Protein AF-A0A497I9E7-F1 (afdb_monomer_lite)

Structure (mmCIF, N/CA/C/O backbone):
data_AF-A0A497I9E7-F1
#
_entry.id   AF-A0A497I9E7-F1
#
loop_
_atom_site.group_PDB
_atom_site.id
_atom_site.type_symbol
_atom_site.label_atom_id
_atom_site.label_alt_id
_atom_site.label_comp_id
_atom_site.label_asym_id
_atom_site.label_entity_id
_atom_site.label_seq_id
_atom_site.pdbx_PDB_ins_code
_atom_site.Cartn_x
_atom_site.Cartn_y
_atom_site.Cartn_z
_atom_site.occupancy
_atom_site.B_iso_or_equiv
_atom_site.auth_seq_id
_atom_site.auth_comp_id
_atom_site.auth_asym_id
_atom_site.auth_atom_id
_atom_site.pdbx_PDB_model_num
ATOM 1 N N . MET A 1 1 ? -11.629 1.187 1.899 1.00 43.22 1 MET A N 1
ATOM 2 C CA . MET A 1 1 ? -11.165 1.596 3.239 1.00 43.22 1 MET A CA 1
ATOM 3 C C . MET A 1 1 ? -11.189 0.393 4.173 1.00 43.22 1 MET A C 1
ATOM 5 O O . MET A 1 1 ? -12.249 0.028 4.672 1.00 43.22 1 MET A O 1
ATOM 9 N N . LYS A 1 2 ? -10.054 -0.288 4.349 1.00 37.81 2 LYS A N 1
ATOM 10 C CA . LYS A 1 2 ? -9.878 -1.293 5.408 1.00 37.81 2 LYS A CA 1
ATOM 11 C C . LYS A 1 2 ? -9.008 -0.636 6.468 1.00 37.81 2 LYS A C 1
ATOM 13 O O . LYS A 1 2 ? -7.802 -0.705 6.350 1.00 37.81 2 LYS A O 1
ATOM 18 N N . THR A 1 3 ? -9.623 0.031 7.433 1.00 48.53 3 THR A N 1
ATOM 19 C CA . THR A 1 3 ? -8.875 0.649 8.530 1.00 48.53 3 THR A CA 1
ATOM 20 C C . THR A 1 3 ? -8.335 -0.415 9.492 1.00 48.53 3 THR A C 1
ATOM 22 O O . THR A 1 3 ? -8.976 -1.466 9.650 1.00 48.53 3 THR A O 1
ATOM 25 N N . VAL A 1 4 ? -7.201 -0.156 10.162 1.00 54.69 4 VAL A N 1
ATOM 26 C CA . VAL A 1 4 ? -6.625 -0.965 11.255 1.00 54.69 4 VAL A CA 1
ATOM 27 C C . VAL A 1 4 ? -7.564 -0.873 12.455 1.00 54.69 4 VAL A C 1
ATOM 29 O O . VAL A 1 4 ? -7.379 -0.174 13.449 1.00 54.69 4 VAL A O 1
ATOM 32 N N . LYS A 1 5 ? -8.655 -1.607 12.314 1.00 65.12 5 LYS A N 1
ATOM 33 C CA . LYS A 1 5 ? -9.721 -1.789 13.272 1.00 65.12 5 LYS A CA 1
ATOM 34 C C . LYS A 1 5 ? -9.321 -2.936 14.169 1.00 65.12 5 LYS A C 1
ATOM 36 O O . LYS A 1 5 ? -9.367 -4.095 13.756 1.00 65.12 5 LYS A O 1
ATOM 41 N N . THR A 1 6 ? -9.013 -2.649 15.429 1.00 73.62 6 THR A N 1
ATOM 42 C CA . THR A 1 6 ? -8.926 -3.745 16.396 1.00 73.62 6 THR A CA 1
ATOM 43 C C . THR A 1 6 ? -10.350 -4.237 16.635 1.00 73.62 6 THR A C 1
ATOM 45 O O . THR A 1 6 ? -11.230 -3.477 17.044 1.00 73.62 6 THR A O 1
ATOM 48 N N . PHE A 1 7 ? -10.628 -5.484 16.263 1.00 75.88 7 PHE A N 1
ATOM 49 C CA . PHE A 1 7 ? -11.927 -6.101 16.497 1.00 75.88 7 PHE A CA 1
ATOM 50 C C . PHE A 1 7 ? -11.912 -6.803 17.852 1.00 75.88 7 PHE A C 1
ATOM 52 O O . PHE A 1 7 ? -11.171 -7.764 18.051 1.00 75.88 7 PHE A O 1
ATOM 59 N N . GLU A 1 8 ? -12.751 -6.338 18.778 1.00 77.81 8 GLU A N 1
ATOM 60 C CA . GLU A 1 8 ? -12.997 -7.033 20.037 1.00 77.81 8 GLU A CA 1
ATOM 61 C C . GLU A 1 8 ? -14.428 -7.600 20.049 1.00 77.81 8 GLU A C 1
ATOM 63 O O . GLU A 1 8 ? -15.383 -6.821 20.077 1.00 77.81 8 GLU A O 1
ATOM 68 N N . PRO A 1 9 ? -14.612 -8.934 20.122 1.00 77.06 9 PRO A N 1
ATOM 69 C CA . PRO A 1 9 ? -15.937 -9.566 20.100 1.00 77.06 9 PRO A CA 1
ATOM 70 C C . PRO A 1 9 ? -16.891 -9.123 21.221 1.00 77.06 9 PRO A C 1
ATOM 72 O O . PRO A 1 9 ? -18.099 -9.299 21.117 1.00 77.06 9 PRO A O 1
ATOM 75 N N . ARG A 1 10 ? -16.361 -8.577 22.324 1.00 81.31 10 ARG A N 1
ATOM 76 C CA . ARG A 1 10 ? -17.152 -8.093 23.470 1.00 81.31 10 ARG A CA 1
ATOM 77 C C . ARG A 1 10 ? -17.510 -6.610 23.371 1.00 81.31 10 ARG A C 1
ATOM 79 O O . ARG A 1 10 ? -18.297 -6.113 24.180 1.00 81.31 10 ARG A O 1
ATOM 86 N N . CYS A 1 11 ? -16.932 -5.886 22.415 1.00 85.31 11 CYS A N 1
ATOM 87 C CA . CYS A 1 11 ? -17.255 -4.489 22.192 1.00 85.31 11 CYS A CA 1
ATOM 88 C C . CYS A 1 11 ? -18.500 -4.382 21.309 1.00 85.31 11 CYS A C 1
ATOM 90 O O . CYS A 1 11 ? -18.469 -4.755 20.140 1.00 85.31 11 CYS A O 1
ATOM 92 N N . LYS A 1 12 ? -19.575 -3.795 21.850 1.00 89.44 12 LYS A N 1
ATOM 93 C CA . LYS A 1 12 ? -20.834 -3.592 21.113 1.00 89.44 12 LYS A CA 1
ATOM 94 C C . LYS A 1 12 ? -20.673 -2.749 19.843 1.00 89.44 12 LYS A C 1
ATOM 96 O O . LYS A 1 12 ? -21.423 -2.942 18.899 1.00 89.44 12 LYS A O 1
ATOM 101 N N . VAL A 1 13 ? -19.709 -1.826 19.830 1.00 90.38 13 VAL A N 1
ATOM 102 C CA . VAL A 1 13 ? -19.404 -0.998 18.654 1.00 90.38 13 VAL A CA 1
ATOM 103 C C . VAL A 1 13 ? -18.646 -1.816 17.605 1.00 90.38 13 VAL A C 1
ATOM 105 O O . VAL A 1 13 ? -18.941 -1.699 16.424 1.00 90.38 13 VAL A O 1
ATOM 108 N N . CYS A 1 14 ? -17.730 -2.707 18.013 1.00 86.69 14 CYS A N 1
ATOM 109 C CA . CYS A 1 14 ? -17.013 -3.584 17.080 1.00 86.69 14 CYS A CA 1
ATOM 110 C C . CYS A 1 14 ? -17.940 -4.581 16.381 1.00 86.69 14 CYS A C 1
ATOM 112 O O . CYS A 1 14 ? -17.728 -4.869 15.209 1.00 86.69 14 CYS A O 1
ATOM 114 N N . THR A 1 15 ? -18.930 -5.119 17.097 1.00 88.88 15 THR A N 1
ATOM 115 C CA . THR A 1 15 ? -19.880 -6.108 16.564 1.00 88.88 15 THR A CA 1
ATOM 116 C C . THR A 1 15 ? -21.077 -5.481 15.852 1.00 88.88 15 THR A C 1
ATOM 118 O O . THR A 1 15 ? -21.939 -6.209 15.366 1.00 88.88 15 THR A O 1
ATOM 121 N N . SER A 1 16 ? -21.170 -4.152 15.828 1.00 91.12 16 SER A N 1
ATOM 122 C CA . SER A 1 16 ? -22.235 -3.442 15.129 1.00 91.12 16 SER A CA 1
ATOM 123 C C . SER A 1 16 ? -22.054 -3.555 13.608 1.00 91.12 16 SER A C 1
ATOM 125 O O . SER A 1 16 ? -20.946 -3.321 13.118 1.00 91.12 16 SER A O 1
ATOM 127 N N . PRO A 1 17 ? -23.122 -3.815 12.830 1.00 92.62 17 PRO A N 1
ATOM 128 C CA . PRO A 1 17 ? -23.072 -3.711 11.371 1.00 92.62 17 PRO A CA 1
ATOM 129 C C . PRO A 1 17 ? -22.846 -2.269 10.884 1.00 92.62 17 PRO A C 1
ATOM 131 O O . PRO A 1 17 ? -22.433 -2.069 9.746 1.00 92.62 17 PRO A O 1
ATOM 134 N N . TYR A 1 18 ? -23.074 -1.265 11.739 1.00 94.38 18 TYR A N 1
ATOM 135 C CA . TYR A 1 18 ? -22.885 0.158 11.437 1.00 94.38 18 TYR A CA 1
ATOM 136 C C . TYR A 1 18 ? -21.600 0.733 12.044 1.00 94.38 18 TYR A C 1
ATOM 138 O O . TYR A 1 18 ? -21.422 1.952 12.062 1.00 94.38 18 TYR A O 1
ATOM 146 N N . ARG A 1 19 ? -20.682 -0.128 12.511 1.00 91.88 19 ARG A N 1
ATOM 147 C CA . ARG A 1 19 ? -19.367 0.257 13.048 1.00 91.88 19 ARG A CA 1
ATOM 148 C C . ARG A 1 19 ? -18.687 1.335 12.203 1.00 91.88 19 ARG A C 1
ATOM 150 O O . ARG A 1 19 ? -18.252 2.355 12.733 1.00 91.88 19 ARG A O 1
ATOM 157 N N . ASP A 1 20 ? -18.630 1.104 10.896 1.00 89.75 20 ASP A N 1
ATOM 158 C CA . ASP A 1 20 ? -17.951 1.966 9.928 1.00 89.75 20 ASP A CA 1
ATOM 159 C C . ASP A 1 20 ? -18.535 3.380 9.911 1.00 89.75 20 ASP A C 1
ATOM 161 O O . ASP A 1 20 ? -17.796 4.352 9.782 1.00 89.75 20 ASP A O 1
ATOM 165 N N . VAL A 1 21 ? -19.850 3.508 10.108 1.00 93.00 21 VAL A N 1
ATOM 166 C CA . VAL A 1 21 ? -20.535 4.802 10.165 1.00 93.00 21 VAL A CA 1
ATOM 167 C C . VAL A 1 21 ? -20.113 5.575 11.411 1.00 93.00 21 VAL A C 1
ATOM 169 O O . VAL A 1 21 ? -19.831 6.767 11.325 1.00 93.00 21 VAL A O 1
ATOM 172 N N . TYR A 1 22 ? -20.039 4.916 12.570 1.00 93.69 22 TYR A N 1
ATOM 173 C CA . TYR A 1 22 ? -19.628 5.574 13.814 1.00 93.69 22 TYR A CA 1
ATOM 174 C C . TYR A 1 22 ? -18.172 6.016 13.778 1.00 93.69 22 TYR A C 1
ATOM 176 O O . TYR A 1 22 ? -17.856 7.126 14.197 1.00 93.69 22 TYR A O 1
ATOM 184 N N . GLU A 1 23 ? -17.292 5.151 13.278 1.00 91.44 23 GLU A N 1
ATOM 185 C CA . GLU A 1 23 ? -15.866 5.444 13.150 1.00 91.44 23 GLU A CA 1
ATOM 186 C C . GLU A 1 23 ? -15.619 6.574 12.148 1.00 91.44 23 GLU A C 1
ATOM 188 O O . GLU A 1 23 ? -14.824 7.467 12.431 1.00 91.44 23 GLU A O 1
ATOM 193 N N . LYS A 1 24 ? -16.373 6.609 11.042 1.00 90.50 24 LYS A N 1
ATOM 194 C CA . LYS A 1 24 ? -16.342 7.714 10.080 1.00 90.50 24 LYS A CA 1
ATOM 195 C C . LYS A 1 24 ? -16.812 9.033 10.696 1.00 90.50 24 LYS A C 1
ATOM 197 O O . LYS A 1 24 ? -16.107 10.024 10.586 1.00 90.50 24 LYS A O 1
ATOM 202 N N . LEU A 1 25 ? -17.940 9.043 11.409 1.00 91.94 25 LEU A N 1
ATOM 203 C CA . LEU A 1 25 ? -18.421 10.247 12.103 1.00 91.94 25 LEU A CA 1
ATOM 204 C C . LEU A 1 25 ? -17.415 10.749 13.147 1.00 91.94 25 LEU A C 1
ATOM 206 O O . LEU A 1 25 ? -17.211 11.952 13.301 1.00 91.94 25 LEU A O 1
ATOM 210 N N . TYR A 1 26 ? -16.776 9.827 13.870 1.00 91.12 26 TYR A N 1
ATOM 211 C CA . TYR A 1 26 ? -15.726 10.163 14.824 1.00 91.12 26 TYR A CA 1
ATOM 212 C C . TYR A 1 26 ? -14.514 10.793 14.125 1.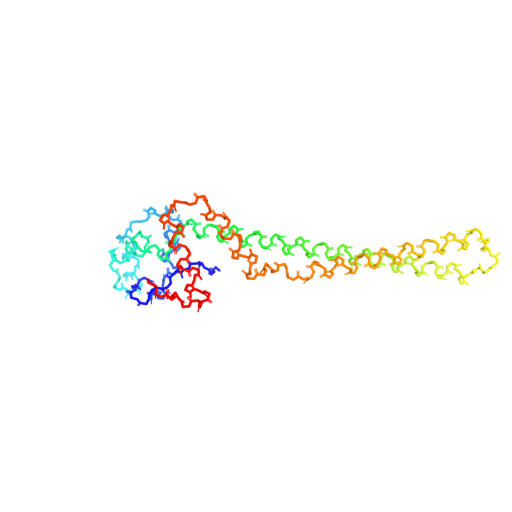00 91.12 26 TYR A C 1
ATOM 214 O O . TYR A 1 26 ? -14.053 11.845 14.564 1.00 91.12 26 TYR A O 1
ATOM 222 N N . LEU A 1 27 ? -14.069 10.213 13.006 1.00 89.38 27 LEU A N 1
ATOM 223 C CA . LEU A 1 27 ? -12.976 10.728 12.181 1.00 89.38 27 LEU A CA 1
ATOM 224 C C . LEU A 1 27 ? -13.283 12.117 11.597 1.00 89.38 27 LEU A C 1
ATOM 226 O O . LEU A 1 27 ? -12.503 13.042 11.798 1.00 89.38 27 LEU A O 1
ATOM 230 N N . GLU A 1 28 ? -14.436 12.279 10.943 1.00 89.88 28 GLU A N 1
ATOM 231 C CA . GLU A 1 28 ? -14.885 13.536 10.319 1.00 89.88 28 GLU A CA 1
ATOM 232 C C . GLU A 1 28 ? -15.050 14.668 11.339 1.00 89.88 28 GLU A C 1
ATOM 234 O O . GLU A 1 28 ? -14.821 15.834 11.032 1.00 89.88 28 GLU A O 1
ATOM 239 N N . SER A 1 29 ? -15.425 14.330 12.575 1.00 90.44 29 SER A N 1
ATOM 240 C CA . SER A 1 29 ? -15.520 15.298 13.670 1.00 90.44 29 SER A CA 1
ATOM 241 C C . SER A 1 29 ? -14.183 15.606 14.351 1.00 90.44 29 SER A C 1
ATOM 243 O O . SER A 1 29 ? -14.173 16.318 15.355 1.00 90.44 29 SER A O 1
ATOM 245 N N . GLU A 1 30 ? -13.071 15.031 13.883 1.00 87.81 30 GLU A N 1
ATOM 246 C CA . GLU A 1 30 ? -11.762 15.087 14.549 1.00 87.81 30 GLU A CA 1
ATOM 247 C C . GLU A 1 30 ? -11.825 14.654 16.024 1.00 87.81 30 GLU A C 1
ATOM 249 O O . GLU A 1 30 ? -11.169 15.217 16.900 1.00 87.81 30 GLU A O 1
ATOM 254 N N . GLY A 1 31 ? -12.683 13.678 16.319 1.00 87.62 31 GLY A N 1
ATOM 255 C CA . GLY A 1 31 ? -12.903 13.155 17.661 1.00 87.62 31 GLY A CA 1
ATOM 256 C C . GLY A 1 31 ? -13.731 14.051 18.583 1.00 87.62 31 GLY A C 1
ATOM 257 O O . GLY A 1 31 ? -13.868 13.738 19.765 1.00 87.62 31 GLY A O 1
ATOM 258 N N . LYS A 1 32 ? -14.307 15.144 18.068 1.00 91.06 32 LYS A N 1
ATOM 259 C CA . LYS A 1 32 ? -15.100 16.112 18.847 1.00 91.06 32 LYS A CA 1
ATOM 260 C C . LYS A 1 32 ? -16.579 15.733 18.959 1.00 91.06 32 LYS A C 1
ATOM 262 O O . LYS A 1 32 ? -17.319 16.376 19.706 1.00 91.06 32 LYS A O 1
ATOM 267 N N . ILE A 1 33 ? -17.043 14.713 18.232 1.00 93.38 33 ILE A N 1
ATOM 268 C CA . ILE A 1 33 ? -18.423 14.231 18.353 1.00 93.38 33 ILE A CA 1
ATOM 269 C C . ILE A 1 33 ? -18.696 13.716 19.772 1.00 93.38 33 ILE A C 1
ATOM 271 O O . ILE A 1 33 ? -17.935 12.933 20.338 1.00 93.38 33 ILE A O 1
ATOM 275 N N . SER A 1 34 ? -19.816 14.136 20.362 1.00 95.81 34 SER A N 1
ATOM 276 C CA . SER A 1 34 ? -20.167 13.678 21.707 1.00 95.81 34 SER A CA 1
ATOM 277 C C . SER A 1 34 ? -20.604 12.209 21.709 1.00 95.81 34 SER A C 1
ATOM 279 O O . SER A 1 34 ? -21.315 11.741 20.818 1.00 95.81 34 SER A O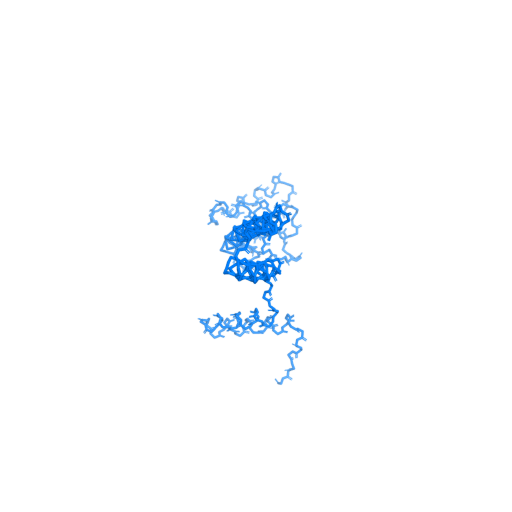 1
ATOM 281 N N . TRP A 1 35 ? -20.291 11.478 22.779 1.00 96.12 35 TRP A N 1
ATOM 282 C CA . TRP A 1 35 ? -20.727 10.083 22.940 1.00 96.12 35 TRP A CA 1
ATOM 283 C C . TRP A 1 35 ? -22.251 9.917 22.953 1.00 96.12 35 TRP A C 1
ATOM 285 O O . TRP A 1 35 ? -22.776 8.891 22.521 1.00 96.12 35 TRP A O 1
ATOM 295 N N . ARG A 1 36 ? -22.972 10.941 23.425 1.00 94.88 36 ARG A N 1
ATOM 296 C CA . ARG A 1 36 ? -24.441 10.980 23.402 1.00 94.88 36 ARG A CA 1
ATOM 297 C C . ARG A 1 36 ? -24.991 11.140 21.986 1.00 94.88 36 ARG A C 1
ATOM 299 O O . ARG A 1 36 ? -26.080 10.645 21.708 1.00 94.88 36 ARG A O 1
ATOM 306 N N . GLU A 1 37 ? -24.253 11.812 21.108 1.00 95.38 37 GLU A N 1
ATOM 307 C CA . GLU A 1 37 ? -24.596 11.928 19.691 1.00 95.38 37 GLU A CA 1
ATOM 308 C C . GLU A 1 37 ? -24.494 10.571 18.997 1.00 95.38 37 GLU A C 1
ATOM 310 O O . GLU A 1 37 ? -25.446 10.132 18.355 1.00 95.38 37 GLU A O 1
ATOM 315 N N . LEU A 1 38 ? -23.384 9.858 19.211 1.00 95.94 38 LEU A N 1
ATOM 316 C CA . LEU A 1 38 ? -23.192 8.510 18.675 1.00 95.94 38 LEU A CA 1
ATOM 317 C C . LEU A 1 38 ? -24.234 7.522 19.209 1.00 95.94 38 LEU A C 1
ATOM 319 O O . LEU A 1 38 ? -24.774 6.728 18.444 1.00 95.94 38 LEU A O 1
ATOM 323 N N . GLU A 1 39 ? -24.600 7.610 20.491 1.00 96.94 39 GLU A N 1
ATOM 324 C CA . GLU A 1 39 ? -25.718 6.835 21.044 1.00 96.94 39 GLU A CA 1
ATOM 325 C C . GLU A 1 39 ? -27.048 7.164 20.353 1.00 96.94 39 GLU A C 1
ATOM 327 O O . GLU A 1 39 ? -27.814 6.256 20.025 1.00 96.94 39 GLU A O 1
ATOM 332 N N . ARG A 1 40 ? -27.346 8.447 20.110 1.00 96.31 40 ARG A N 1
ATOM 333 C CA . ARG A 1 40 ? -28.571 8.839 19.399 1.00 96.31 40 ARG A CA 1
ATOM 334 C C . ARG A 1 40 ? -28.572 8.297 17.973 1.00 96.31 40 ARG A C 1
ATOM 336 O O . ARG A 1 40 ? -29.598 7.803 17.508 1.00 96.31 40 ARG A O 1
ATOM 343 N N . ARG A 1 41 ? -27.415 8.330 17.308 1.00 95.38 41 ARG A N 1
ATOM 344 C CA . ARG A 1 41 ? -27.230 7.764 15.972 1.00 95.38 41 ARG A CA 1
ATOM 345 C C . ARG A 1 41 ? -27.437 6.251 15.973 1.00 95.38 41 ARG A C 1
ATOM 347 O O . ARG A 1 41 ? -28.175 5.756 15.128 1.00 95.38 41 ARG A O 1
ATOM 354 N N . ALA A 1 42 ? -26.899 5.540 16.959 1.00 96.19 42 ALA A N 1
ATOM 355 C CA . ALA A 1 42 ? -27.114 4.104 17.105 1.00 96.19 42 ALA A CA 1
ATOM 356 C C . ALA A 1 42 ? -28.587 3.746 17.304 1.00 96.19 42 ALA A C 1
ATOM 358 O O . ALA A 1 42 ? -29.110 2.869 16.618 1.00 96.19 42 ALA A O 1
ATOM 359 N N . LYS A 1 43 ? -29.299 4.507 18.141 1.00 95.88 43 LYS A N 1
ATOM 360 C CA . LYS A 1 43 ? -30.751 4.349 18.308 1.00 95.88 43 LYS A CA 1
ATOM 361 C C . LYS A 1 43 ? -31.514 4.583 17.005 1.00 95.88 43 LYS A C 1
ATOM 363 O O . LYS A 1 43 ? -32.467 3.858 16.740 1.00 95.88 43 LYS A O 1
ATOM 368 N N . SER A 1 44 ? -31.079 5.535 16.170 1.00 95.69 44 SER A N 1
ATOM 369 C CA . SER A 1 44 ? -31.685 5.767 14.847 1.00 95.69 44 SER A CA 1
ATOM 370 C C . SER A 1 44 ? -31.527 4.581 13.887 1.00 95.69 44 SER A C 1
ATOM 372 O O . SER A 1 44 ? -32.357 4.407 13.001 1.00 95.69 44 SER A O 1
ATOM 374 N N . PHE A 1 45 ? -30.514 3.734 14.097 1.00 94.50 45 PHE A N 1
ATOM 375 C CA . PHE A 1 45 ? -30.297 2.489 13.356 1.00 94.50 45 PHE A CA 1
ATOM 376 C C . PHE A 1 45 ? -30.912 1.251 14.034 1.00 94.50 45 PHE A C 1
ATOM 378 O O . PHE A 1 45 ? -30.682 0.126 13.596 1.00 94.50 45 PHE A O 1
ATOM 385 N N . GLY A 1 46 ? -31.693 1.440 15.103 1.00 94.38 46 GLY A N 1
ATOM 386 C CA . GLY A 1 46 ? -32.291 0.349 15.874 1.00 94.38 46 GLY A CA 1
ATOM 387 C C . GLY A 1 46 ? -31.325 -0.347 16.839 1.00 94.38 46 GLY A C 1
ATOM 388 O O . GLY A 1 46 ? -31.668 -1.382 17.409 1.00 94.38 46 GLY A O 1
ATOM 389 N N . GLU A 1 47 ? -30.130 0.205 17.067 1.00 94.75 47 GLU A N 1
ATOM 390 C CA . GLU A 1 47 ? -29.122 -0.388 17.943 1.00 94.75 47 GLU A CA 1
ATOM 391 C C . GLU A 1 47 ? -29.183 0.156 19.377 1.00 94.75 47 GLU A C 1
ATOM 393 O O . GLU A 1 47 ? -29.327 1.353 19.627 1.00 94.75 47 GLU A O 1
ATOM 398 N N . GLN A 1 48 ? -28.998 -0.737 20.352 1.00 94.75 48 GLN A N 1
ATOM 399 C CA . GLN A 1 48 ? -28.961 -0.406 21.782 1.00 94.75 48 GLN A CA 1
ATOM 400 C C . GLN A 1 48 ? -27.512 -0.329 22.292 1.00 94.75 48 GLN A C 1
ATOM 402 O O . GLN A 1 48 ? -27.057 -1.138 23.116 1.00 94.75 48 GLN A O 1
ATOM 407 N N . ILE A 1 49 ? -26.768 0.648 21.768 1.00 95.19 49 ILE A N 1
ATOM 408 C CA . ILE A 1 49 ? -25.377 0.942 22.141 1.00 95.19 49 ILE A CA 1
ATOM 409 C C . ILE A 1 49 ? -25.360 2.205 23.004 1.00 95.19 49 ILE A C 1
ATOM 411 O O . ILE A 1 49 ? -25.779 3.270 22.566 1.00 95.19 49 ILE A O 1
ATOM 415 N N . SER A 1 50 ? -24.880 2.096 24.243 1.00 95.81 50 SER A N 1
ATOM 416 C CA . SER A 1 50 ? -24.815 3.235 25.164 1.00 95.81 50 SER A CA 1
ATOM 417 C C . SER A 1 50 ? -23.630 4.154 24.864 1.00 95.81 50 SER A C 1
ATOM 419 O O . SER A 1 50 ? -22.593 3.698 24.379 1.00 95.81 50 SER A O 1
ATOM 421 N N . TRP A 1 51 ? -23.720 5.427 25.260 1.00 95.94 51 TRP A N 1
ATOM 422 C CA . TRP A 1 51 ? -22.602 6.375 25.160 1.00 95.94 51 TRP A CA 1
ATOM 423 C C . TRP A 1 51 ? -21.302 5.854 25.811 1.00 95.94 51 TRP A C 1
ATOM 425 O O . TRP A 1 51 ? -20.221 6.032 25.258 1.00 95.94 51 TRP A O 1
ATOM 435 N N . LYS A 1 52 ? -21.391 5.118 26.933 1.00 95.00 52 LYS A N 1
ATOM 436 C CA . LYS A 1 52 ? -20.227 4.473 27.582 1.00 95.00 52 LYS A CA 1
ATOM 437 C C . LYS A 1 52 ? -19.571 3.398 26.713 1.00 95.00 52 LYS A C 1
ATOM 439 O O . LYS A 1 52 ? -18.390 3.106 26.868 1.00 95.00 52 LYS A O 1
ATOM 444 N N . ALA A 1 53 ? -20.328 2.730 25.843 1.00 92.19 53 ALA A N 1
ATOM 445 C CA . ALA A 1 53 ? -19.751 1.761 24.915 1.00 92.19 53 ALA A CA 1
ATOM 446 C C . ALA A 1 53 ? -18.922 2.462 23.830 1.00 92.19 53 ALA A C 1
ATOM 448 O O . ALA A 1 53 ? -17.849 1.966 23.501 1.00 92.19 53 ALA A O 1
ATOM 449 N N . PHE A 1 54 ? -19.370 3.628 23.356 1.00 94.81 54 PHE A N 1
ATOM 450 C CA . PHE A 1 54 ? -18.600 4.465 22.435 1.00 94.81 54 PHE A CA 1
ATOM 451 C C . PHE A 1 54 ? -17.341 5.040 23.083 1.00 94.81 54 PHE A C 1
ATOM 453 O O . PHE A 1 54 ? -16.264 4.891 22.514 1.00 94.81 54 PHE A O 1
ATOM 460 N N . GLN A 1 55 ? -17.445 5.581 24.301 1.00 92.94 55 GLN A N 1
ATOM 461 C CA . GLN A 1 55 ? -16.275 6.044 25.054 1.00 92.94 55 GLN A CA 1
ATOM 462 C C . GLN A 1 55 ? -15.223 4.934 25.199 1.00 92.94 55 GLN A C 1
ATOM 464 O O . GLN A 1 55 ? -14.051 5.128 24.888 1.00 92.94 55 GLN A O 1
ATOM 469 N N . ARG A 1 56 ? -15.650 3.725 25.586 1.00 88.50 56 ARG A N 1
ATOM 470 C CA . ARG A 1 56 ? -14.743 2.575 25.678 1.00 88.50 56 ARG A CA 1
ATOM 471 C C . ARG A 1 56 ? -14.089 2.213 24.351 1.00 88.50 56 ARG A C 1
ATOM 473 O O . ARG A 1 56 ? -12.920 1.849 24.349 1.00 88.50 56 ARG A O 1
ATOM 480 N N . HIS A 1 57 ? -14.834 2.276 23.249 1.00 89.88 57 HIS A N 1
ATOM 481 C CA . HIS A 1 57 ? -14.337 1.925 21.917 1.00 89.88 57 HIS A CA 1
ATOM 482 C C . HIS A 1 57 ? -13.274 2.906 21.416 1.00 89.88 57 HIS A C 1
ATOM 484 O O . HIS A 1 57 ? -12.230 2.465 20.943 1.00 89.88 57 HIS A O 1
ATOM 490 N N . PHE A 1 58 ? -13.523 4.211 21.542 1.00 87.88 58 PHE A N 1
ATOM 491 C CA . PHE A 1 58 ? -12.660 5.251 20.973 1.00 87.88 58 PHE A CA 1
ATOM 492 C C . PHE A 1 58 ? -11.552 5.724 21.924 1.00 87.88 58 PHE A C 1
ATOM 494 O O . PHE A 1 58 ? -10.429 5.937 21.484 1.00 87.88 58 PHE A O 1
ATOM 501 N N . GLU A 1 59 ? -11.833 5.854 23.223 1.00 84.94 59 GLU A N 1
ATOM 502 C CA . GLU A 1 59 ? -10.936 6.522 24.176 1.00 84.94 59 GLU A CA 1
ATOM 503 C C . GLU A 1 59 ? -10.206 5.531 25.093 1.00 84.94 59 GLU A C 1
ATOM 505 O O . GLU A 1 59 ? -8.976 5.532 25.155 1.00 84.94 59 GLU A O 1
ATOM 510 N N . GLU A 1 60 ? -10.942 4.648 25.780 1.00 78.81 60 GLU A N 1
ATOM 511 C CA . GLU A 1 60 ? -10.344 3.771 26.803 1.00 78.81 60 GLU A CA 1
ATOM 512 C C . GLU A 1 60 ? -9.587 2.586 26.193 1.00 78.81 60 GLU A C 1
ATOM 514 O O . GLU A 1 60 ? -8.488 2.249 26.630 1.00 78.81 60 GLU A O 1
ATOM 519 N N . ARG A 1 61 ? -10.184 1.923 25.194 1.00 75.62 61 ARG A N 1
ATOM 520 C CA . ARG A 1 61 ? -9.608 0.729 24.554 1.00 75.62 61 ARG A CA 1
ATOM 521 C C . ARG A 1 61 ? -9.028 0.991 23.171 1.00 75.62 61 ARG A C 1
ATOM 523 O O . ARG A 1 61 ? -8.339 0.119 22.649 1.00 75.62 61 ARG A O 1
ATOM 530 N N . LYS A 1 62 ? -9.295 2.169 22.595 1.00 80.31 62 LYS A N 1
ATOM 531 C CA . LYS A 1 62 ? -8.735 2.641 21.317 1.00 80.31 62 LYS A CA 1
ATOM 532 C C . LYS A 1 62 ? -8.814 1.595 20.198 1.00 80.31 62 LYS A C 1
ATOM 534 O O . LYS A 1 62 ? -7.846 1.332 19.492 1.00 80.31 62 LYS A O 1
ATOM 539 N N . HIS A 1 63 ? -9.984 0.980 20.029 1.00 81.94 63 HIS A N 1
ATOM 540 C CA . HIS A 1 63 ? -10.236 0.028 18.939 1.00 81.94 63 HIS A CA 1
ATOM 541 C C . HIS A 1 63 ? -10.244 0.690 17.555 1.00 81.94 63 HIS A C 1
ATOM 543 O O . HIS A 1 63 ? -10.171 -0.008 16.539 1.00 81.94 63 HIS A O 1
ATOM 549 N N . PHE A 1 64 ? -10.346 2.019 17.546 1.00 79.62 64 PHE A N 1
ATOM 550 C CA . PHE A 1 64 ? -10.204 2.911 16.409 1.00 79.62 64 PHE A CA 1
ATOM 551 C C . PHE A 1 64 ? -9.435 4.160 16.862 1.00 79.62 64 PHE A C 1
ATOM 553 O O . PHE A 1 64 ? -9.754 4.715 17.914 1.00 79.62 64 PHE A O 1
ATOM 560 N N . SER A 1 65 ? -8.443 4.596 16.082 1.00 79.38 65 SER A N 1
ATOM 561 C CA . SER A 1 65 ? -7.669 5.822 16.321 1.00 79.38 65 SER A CA 1
ATOM 562 C C . SER A 1 65 ? -7.673 6.689 15.066 1.00 79.38 65 SER A C 1
ATOM 564 O O . SER A 1 65 ? -7.471 6.178 13.967 1.00 79.38 65 SER A O 1
ATOM 566 N N . ILE A 1 66 ? -7.862 7.999 15.246 1.00 78.56 66 ILE A N 1
ATOM 567 C CA . ILE A 1 66 ? -7.801 8.992 14.163 1.00 78.56 66 ILE A CA 1
ATOM 568 C C . ILE A 1 66 ? -6.400 9.046 13.556 1.00 78.56 66 ILE A C 1
ATOM 570 O O . ILE A 1 66 ? -6.266 9.116 12.343 1.00 78.56 66 ILE A O 1
ATOM 574 N N . GLU A 1 67 ? -5.362 8.990 14.392 1.00 72.88 67 GLU A N 1
ATOM 575 C CA . GLU A 1 67 ? -3.964 9.043 13.950 1.00 72.88 67 GLU A CA 1
ATOM 576 C C . GLU A 1 67 ? -3.638 7.856 13.042 1.00 72.88 67 GLU A C 1
ATOM 578 O O . GLU A 1 67 ? -3.074 8.034 11.970 1.00 72.88 67 GLU A O 1
ATOM 583 N N . LEU A 1 68 ? -4.065 6.650 13.435 1.00 66.81 68 LEU A N 1
ATOM 584 C CA . LEU A 1 68 ? -3.862 5.446 12.629 1.00 66.81 68 LEU A CA 1
ATOM 585 C C . LEU A 1 68 ? -4.677 5.484 11.334 1.00 66.81 68 LEU A C 1
ATOM 587 O O . LEU A 1 68 ? -4.156 5.105 10.294 1.00 66.81 68 LEU A O 1
ATOM 591 N N . ALA A 1 69 ? -5.920 5.974 11.384 1.00 71.19 69 ALA A N 1
ATOM 592 C CA . ALA A 1 69 ? -6.756 6.100 10.192 1.00 71.19 69 ALA A CA 1
ATOM 593 C C . ALA A 1 69 ? -6.166 7.087 9.168 1.00 71.19 69 ALA A C 1
ATOM 595 O O . ALA A 1 69 ? -6.191 6.801 7.977 1.00 71.19 69 ALA A O 1
ATOM 596 N N . LYS A 1 70 ? -5.597 8.212 9.626 1.00 71.94 70 LYS A N 1
ATOM 597 C CA . LYS A 1 70 ? -4.915 9.185 8.755 1.00 71.94 70 LYS A CA 1
ATOM 598 C C . LYS A 1 70 ? -3.636 8.618 8.143 1.00 71.94 70 LYS A C 1
ATOM 600 O O . LYS A 1 70 ? -3.416 8.776 6.952 1.00 71.94 70 LYS A O 1
ATOM 605 N N . LEU A 1 71 ? -2.825 7.921 8.941 1.00 67.25 71 LEU A N 1
ATOM 606 C CA . LEU A 1 71 ? -1.607 7.272 8.446 1.00 67.25 71 LEU A CA 1
ATOM 607 C C . LEU A 1 71 ? -1.909 6.207 7.382 1.00 67.25 71 LEU A C 1
ATOM 609 O O . LEU A 1 71 ? -1.131 6.048 6.450 1.00 67.25 71 LEU A O 1
ATOM 613 N N . GLU A 1 72 ? -3.027 5.486 7.497 1.00 65.94 72 GLU A N 1
ATOM 614 C CA . GLU A 1 72 ? -3.465 4.546 6.458 1.00 65.94 72 GLU A CA 1
ATOM 615 C C . GLU A 1 72 ? -3.917 5.243 5.173 1.00 65.94 72 GLU A C 1
ATOM 617 O O . GLU A 1 72 ? -3.598 4.754 4.094 1.00 65.94 72 GLU A O 1
ATOM 622 N N . GLU A 1 73 ? -4.644 6.363 5.270 1.00 72.12 73 GLU A N 1
ATOM 623 C CA . GLU A 1 73 ? -5.017 7.160 4.092 1.00 72.12 73 GLU A CA 1
ATOM 624 C C . GLU A 1 73 ? -3.765 7.663 3.361 1.00 72.12 73 GLU A C 1
ATOM 626 O O . GLU A 1 73 ? -3.647 7.475 2.152 1.00 72.12 73 GLU A O 1
ATOM 631 N N . GLU A 1 74 ? -2.784 8.187 4.100 1.00 71.56 74 GLU A N 1
ATOM 632 C CA . GLU A 1 74 ? -1.485 8.584 3.548 1.00 71.56 74 GLU A CA 1
ATOM 633 C C . GLU A 1 74 ? -0.732 7.389 2.927 1.00 71.56 74 GLU A C 1
ATOM 635 O O . GLU A 1 74 ? -0.141 7.513 1.855 1.00 71.56 74 GLU A O 1
ATOM 640 N N . GLU A 1 75 ? -0.756 6.208 3.558 1.00 69.38 75 GLU A N 1
ATOM 641 C CA . GLU A 1 75 ? -0.098 5.006 3.029 1.00 69.38 75 GLU A CA 1
ATOM 642 C C . GLU A 1 75 ? -0.754 4.504 1.732 1.00 69.38 75 GLU A C 1
ATOM 644 O O . GLU A 1 75 ? -0.049 4.093 0.804 1.00 69.38 75 GLU A O 1
ATOM 649 N N . ASP A 1 76 ? -2.086 4.523 1.655 1.00 72.81 76 ASP A N 1
ATOM 650 C CA . ASP A 1 76 ? -2.833 4.135 0.459 1.00 72.81 76 ASP A CA 1
ATOM 651 C C . ASP A 1 76 ? -2.574 5.125 -0.693 1.00 72.81 76 ASP A C 1
ATOM 653 O O . ASP A 1 76 ? -2.277 4.686 -1.807 1.00 72.81 76 ASP A O 1
ATOM 657 N N . GLU A 1 77 ? -2.559 6.437 -0.426 1.00 74.62 77 GLU A N 1
ATOM 658 C CA . GLU A 1 77 ? -2.178 7.460 -1.413 1.00 74.62 77 GLU A CA 1
ATOM 659 C C . GLU A 1 77 ? -0.742 7.260 -1.921 1.00 74.62 77 GLU A C 1
ATOM 661 O O . GLU A 1 77 ? -0.490 7.260 -3.129 1.00 74.62 77 GLU A O 1
ATOM 666 N N . ILE A 1 78 ? 0.212 7.019 -1.016 1.00 72.75 78 ILE A N 1
ATOM 667 C CA . ILE A 1 78 ? 1.610 6.751 -1.379 1.00 72.75 78 ILE A CA 1
ATOM 668 C C . ILE A 1 78 ? 1.717 5.485 -2.236 1.00 72.75 78 ILE A C 1
ATOM 670 O O . ILE A 1 78 ? 2.458 5.473 -3.222 1.00 72.75 78 ILE A O 1
ATOM 674 N N . LYS A 1 79 ? 0.984 4.416 -1.904 1.00 74.19 79 LYS A N 1
ATOM 675 C CA . LYS A 1 79 ? 0.961 3.187 -2.714 1.00 74.19 79 LYS A CA 1
ATOM 676 C C . LYS A 1 79 ? 0.416 3.441 -4.112 1.00 74.19 79 LYS A C 1
ATOM 678 O O . LYS A 1 79 ? 0.998 2.939 -5.072 1.00 74.19 79 LYS A O 1
ATOM 683 N N . GLU A 1 80 ? -0.665 4.206 -4.237 1.00 78.75 80 GLU A N 1
ATOM 684 C CA . GLU A 1 80 ? -1.230 4.563 -5.540 1.00 78.75 80 GLU A CA 1
ATOM 685 C C . GLU A 1 80 ? -0.236 5.369 -6.384 1.00 78.75 80 GLU A C 1
ATOM 687 O O . GLU A 1 80 ? -0.035 5.049 -7.559 1.00 78.75 80 GLU A O 1
ATOM 692 N N . ILE A 1 81 ? 0.449 6.347 -5.781 1.00 78.19 81 ILE A N 1
ATOM 693 C CA . ILE A 1 81 ? 1.510 7.119 -6.444 1.00 78.19 81 ILE A CA 1
ATOM 694 C C . ILE A 1 81 ? 2.640 6.191 -6.904 1.00 78.19 81 ILE A C 1
ATOM 696 O O . ILE A 1 81 ? 3.032 6.234 -8.068 1.00 78.19 81 ILE A O 1
ATOM 700 N N . ILE A 1 82 ? 3.136 5.309 -6.031 1.00 75.25 82 ILE A N 1
ATOM 701 C CA . ILE A 1 82 ? 4.225 4.375 -6.359 1.00 75.25 82 ILE A CA 1
ATOM 702 C C . ILE A 1 82 ? 3.838 3.446 -7.512 1.00 75.25 82 ILE A C 1
ATOM 704 O O . ILE A 1 82 ? 4.641 3.222 -8.418 1.00 75.25 82 ILE A O 1
ATOM 708 N N . GLU A 1 83 ? 2.635 2.875 -7.495 1.00 79.38 83 GLU A N 1
ATOM 709 C CA . GLU A 1 83 ? 2.193 1.971 -8.560 1.00 79.38 83 GLU A CA 1
ATOM 710 C C . GLU A 1 83 ? 1.983 2.712 -9.887 1.00 79.38 83 GLU A C 1
ATOM 712 O O . GLU A 1 83 ? 2.300 2.167 -10.948 1.00 79.38 83 GLU A O 1
ATOM 717 N N . LYS A 1 84 ? 1.535 3.972 -9.843 1.00 82.62 84 LYS A N 1
ATOM 718 C CA . LYS A 1 84 ? 1.459 4.834 -11.026 1.00 82.62 84 LYS A CA 1
ATOM 719 C C . LYS A 1 84 ? 2.847 5.106 -11.615 1.00 82.62 84 LYS A C 1
ATOM 721 O O . LYS A 1 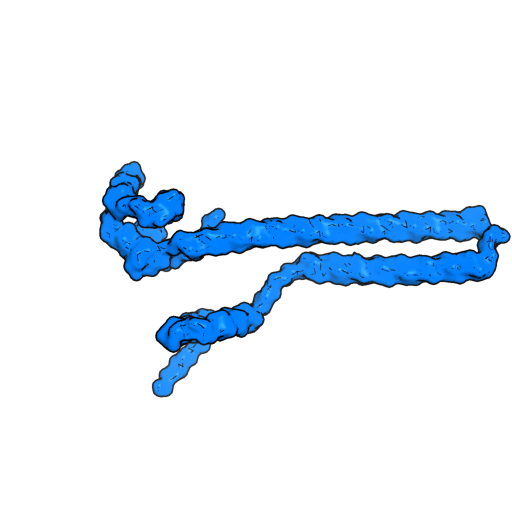84 ? 3.057 4.849 -12.797 1.00 82.62 84 LYS A O 1
ATOM 726 N N . GLU A 1 85 ? 3.798 5.538 -10.792 1.00 77.94 85 GLU A N 1
ATOM 727 C CA . GLU A 1 85 ? 5.186 5.808 -11.200 1.00 77.94 85 GLU A CA 1
ATOM 728 C C . GLU A 1 85 ? 5.870 4.553 -11.768 1.00 77.94 85 GLU A C 1
ATOM 730 O O . GLU A 1 85 ? 6.532 4.602 -12.806 1.00 77.94 85 GLU A O 1
ATOM 735 N N . LYS A 1 86 ? 5.666 3.383 -11.143 1.00 77.00 86 LYS A N 1
ATOM 736 C CA . LYS A 1 86 ? 6.164 2.102 -11.674 1.00 77.00 86 LYS A CA 1
ATOM 737 C C . LYS A 1 86 ? 5.607 1.807 -13.058 1.00 77.00 86 LYS A C 1
ATOM 739 O O . LYS A 1 86 ? 6.352 1.351 -13.924 1.00 77.00 86 LYS A O 1
ATOM 744 N N . LYS A 1 87 ? 4.307 2.028 -13.257 1.00 83.19 87 LYS A N 1
ATOM 745 C CA . LYS A 1 87 ? 3.661 1.798 -14.547 1.00 83.19 87 LYS A CA 1
ATOM 746 C C . LYS A 1 87 ? 4.226 2.732 -15.616 1.00 83.19 87 LYS A C 1
ATOM 748 O O . LYS A 1 87 ? 4.613 2.248 -16.673 1.00 83.19 87 LYS A O 1
ATOM 753 N N . GLU A 1 88 ? 4.355 4.022 -15.317 1.00 78.69 88 GLU A N 1
ATOM 754 C CA . GLU A 1 88 ? 4.958 4.996 -16.235 1.00 78.69 88 GLU A CA 1
ATOM 755 C C . GLU A 1 88 ? 6.403 4.617 -16.596 1.00 78.69 88 GLU A C 1
ATOM 757 O O . GLU A 1 88 ? 6.774 4.615 -17.770 1.00 78.69 88 GLU A O 1
ATOM 762 N N . ALA A 1 89 ? 7.207 4.191 -15.617 1.00 72.50 89 ALA A N 1
ATOM 763 C CA . ALA A 1 89 ? 8.565 3.714 -15.868 1.00 72.50 89 ALA A CA 1
ATOM 764 C C . ALA A 1 89 ? 8.599 2.466 -16.772 1.00 72.50 89 ALA A C 1
ATOM 766 O O . ALA A 1 89 ? 9.463 2.358 -17.646 1.00 72.50 89 ALA A O 1
ATOM 767 N N . ILE A 1 90 ? 7.667 1.525 -16.588 1.00 78.44 90 ILE A N 1
ATOM 768 C CA . ILE A 1 90 ? 7.532 0.343 -17.452 1.00 78.44 90 ILE A CA 1
ATOM 769 C C . ILE A 1 90 ? 7.142 0.753 -18.878 1.00 78.44 90 ILE A C 1
ATOM 771 O O . ILE A 1 90 ? 7.730 0.236 -19.830 1.00 78.44 90 ILE A O 1
ATOM 775 N N . ASP A 1 91 ? 6.210 1.692 -19.033 1.00 80.62 91 ASP A N 1
ATOM 776 C CA . ASP A 1 91 ? 5.753 2.173 -20.340 1.00 80.62 91 ASP A CA 1
ATOM 777 C C . ASP A 1 91 ? 6.896 2.869 -21.107 1.00 80.62 91 ASP A C 1
ATOM 779 O O . ASP A 1 91 ? 7.143 2.549 -22.273 1.00 80.62 91 ASP A O 1
ATOM 783 N N . ILE A 1 92 ? 7.685 3.718 -20.435 1.00 77.00 92 ILE A N 1
ATOM 784 C CA . ILE A 1 92 ? 8.887 4.351 -21.013 1.00 77.00 92 ILE A CA 1
ATOM 785 C C . ILE A 1 92 ? 9.911 3.293 -21.447 1.00 77.00 92 ILE A C 1
ATOM 787 O O . ILE A 1 92 ? 10.479 3.366 -22.540 1.00 77.00 92 ILE A O 1
ATOM 791 N N . LEU A 1 93 ? 10.160 2.281 -20.610 1.00 75.75 93 LEU A N 1
ATOM 792 C CA . LEU A 1 93 ? 11.087 1.197 -20.946 1.00 75.75 93 LEU A CA 1
ATOM 793 C C . LEU A 1 93 ? 10.600 0.375 -22.148 1.00 75.75 93 LEU A C 1
ATOM 795 O O . LEU A 1 93 ? 11.419 -0.045 -22.973 1.00 75.75 93 LEU A O 1
ATOM 799 N N . ALA A 1 94 ? 9.289 0.162 -22.273 1.00 79.12 94 ALA A N 1
ATOM 800 C CA . ALA A 1 94 ? 8.691 -0.503 -23.424 1.00 79.12 94 ALA A CA 1
ATOM 801 C C . ALA A 1 94 ? 8.852 0.328 -24.708 1.00 79.12 94 ALA A C 1
ATOM 803 O O . ALA A 1 94 ? 9.206 -0.221 -25.754 1.00 79.12 94 ALA A O 1
ATOM 804 N N . GLU A 1 95 ? 8.673 1.647 -24.632 1.00 77.38 95 GLU A N 1
ATOM 805 C CA . GLU A 1 95 ? 8.885 2.553 -25.763 1.00 77.38 95 GLU A CA 1
ATOM 806 C C . GLU A 1 95 ? 10.353 2.568 -26.215 1.00 77.38 95 GLU A C 1
ATOM 808 O O . GLU A 1 95 ? 10.640 2.405 -27.403 1.00 77.38 95 GLU A O 1
ATOM 813 N N . ILE A 1 96 ? 11.299 2.651 -25.272 1.00 75.94 96 ILE A N 1
ATOM 814 C CA . ILE A 1 96 ? 12.736 2.537 -25.565 1.00 75.94 96 ILE A CA 1
ATOM 815 C C . ILE A 1 96 ? 13.029 1.206 -26.265 1.00 75.94 96 ILE A C 1
ATOM 817 O O . ILE A 1 96 ? 13.719 1.181 -27.285 1.00 75.94 96 ILE A O 1
ATOM 821 N N . LYS A 1 97 ? 12.471 0.096 -25.767 1.00 77.56 97 LYS A N 1
ATOM 822 C CA . LYS A 1 97 ? 12.634 -1.223 -26.391 1.00 77.56 97 LYS A CA 1
ATOM 823 C C . LYS A 1 97 ? 12.115 -1.242 -27.833 1.00 77.56 97 LYS A C 1
ATOM 825 O O . LYS A 1 97 ? 12.815 -1.754 -28.708 1.00 77.56 97 LYS A O 1
ATOM 830 N N . ASN A 1 98 ? 10.951 -0.653 -28.098 1.00 79.06 98 ASN A N 1
ATOM 831 C CA . ASN A 1 98 ? 10.383 -0.562 -29.445 1.00 79.06 98 ASN A CA 1
ATOM 832 C C . ASN A 1 98 ? 11.244 0.305 -30.379 1.00 79.06 98 ASN A C 1
ATOM 834 O O . ASN A 1 98 ? 11.544 -0.112 -31.499 1.00 79.06 98 ASN A O 1
ATOM 838 N N . ASN A 1 99 ? 11.717 1.462 -29.911 1.00 75.62 99 ASN A N 1
ATOM 839 C CA . ASN A 1 99 ? 12.593 2.346 -30.686 1.00 75.62 99 ASN A CA 1
ATOM 840 C C . ASN A 1 99 ? 13.914 1.653 -31.056 1.00 75.62 99 ASN A C 1
ATOM 842 O O . ASN A 1 99 ? 14.363 1.721 -32.202 1.00 75.62 99 ASN A O 1
ATOM 846 N N . LEU A 1 100 ? 14.502 0.905 -30.118 1.00 74.06 100 LEU A N 1
ATOM 847 C CA . LEU A 1 100 ? 15.715 0.115 -30.351 1.00 74.06 100 LEU A CA 1
ATOM 848 C C . LEU A 1 100 ? 15.487 -1.026 -31.358 1.00 74.06 100 LEU A C 1
ATOM 850 O O . LEU A 1 100 ? 16.353 -1.305 -32.191 1.00 74.06 100 LEU A O 1
ATOM 854 N N . GLN A 1 101 ? 14.317 -1.670 -31.335 1.00 77.12 101 GLN A N 1
ATOM 855 C CA . GLN A 1 101 ? 13.933 -2.662 -32.349 1.00 77.12 101 GLN A CA 1
ATOM 856 C C . GLN A 1 101 ? 13.736 -2.032 -33.737 1.00 77.12 101 GLN A C 1
ATOM 858 O O . GLN A 1 101 ? 14.151 -2.616 -34.746 1.00 77.12 101 GLN A O 1
ATOM 863 N N . GLY A 1 102 ? 13.161 -0.829 -33.795 1.00 75.56 102 GLY A N 1
ATOM 864 C CA . GLY A 1 102 ? 13.057 -0.038 -35.021 1.00 75.56 102 GLY A CA 1
ATOM 865 C C . GLY A 1 102 ? 14.432 0.269 -35.611 1.00 75.56 102 GLY A C 1
ATOM 866 O O . GLY A 1 102 ? 14.673 0.026 -36.795 1.00 75.56 102 GLY A O 1
ATOM 867 N N . LEU A 1 103 ? 15.378 0.691 -34.770 1.00 74.56 103 LEU A N 1
ATOM 868 C CA . LEU A 1 103 ? 16.739 1.002 -35.200 1.00 74.56 103 LEU A CA 1
ATOM 869 C C . LEU A 1 103 ? 17.482 -0.244 -35.702 1.00 74.56 103 LEU A C 1
ATOM 871 O O . LEU A 1 103 ? 18.087 -0.208 -36.772 1.00 74.56 103 LEU A O 1
ATOM 875 N N . LYS A 1 104 ? 17.334 -1.394 -35.030 1.00 74.31 104 LYS A N 1
ATOM 876 C CA . LYS A 1 104 ? 17.829 -2.688 -35.536 1.00 74.31 104 LYS A CA 1
ATOM 877 C C . LYS A 1 104 ? 17.278 -3.028 -36.928 1.00 74.31 104 LYS A C 1
ATOM 879 O O . LYS A 1 104 ? 18.019 -3.532 -37.777 1.00 74.31 104 LYS A O 1
ATOM 884 N N . SER A 1 105 ? 15.996 -2.761 -37.165 1.00 79.44 105 SER A N 1
ATOM 885 C CA . SER A 1 105 ? 15.344 -3.029 -38.452 1.00 79.44 105 SER A CA 1
ATOM 886 C C . SER A 1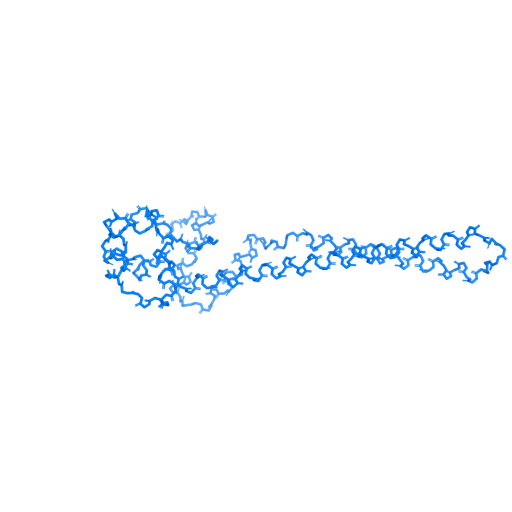 105 ? 15.894 -2.122 -39.555 1.00 79.44 105 SER A C 1
ATOM 888 O O . SER A 1 105 ? 16.236 -2.607 -40.630 1.00 79.44 105 SER A O 1
ATOM 890 N N . LEU A 1 106 ? 16.082 -0.829 -39.269 1.00 76.50 106 LEU A N 1
ATOM 891 C CA . LEU A 1 106 ? 16.710 0.124 -40.191 1.00 76.50 106 LEU A CA 1
ATOM 892 C C . LEU A 1 106 ? 18.154 -0.262 -40.530 1.00 76.50 106 LEU A C 1
ATOM 894 O O . LEU A 1 106 ? 18.517 -0.269 -41.705 1.00 76.50 106 LEU A O 1
ATOM 898 N N . LEU A 1 107 ? 18.959 -0.647 -39.532 1.00 73.19 107 LEU A N 1
ATOM 899 C CA . LEU A 1 107 ? 20.333 -1.118 -39.753 1.00 73.19 107 LEU A CA 1
ATOM 900 C C . LEU A 1 107 ? 20.365 -2.339 -40.678 1.00 73.19 107 LEU A C 1
ATOM 902 O O . LEU A 1 107 ? 21.195 -2.395 -41.585 1.00 73.19 107 LEU A O 1
ATOM 906 N N . SER A 1 108 ? 19.438 -3.280 -40.476 1.00 73.06 108 SER A N 1
ATOM 907 C CA . SER A 1 108 ? 19.303 -4.487 -41.304 1.00 73.06 108 SER A CA 1
ATOM 908 C C . SER A 1 108 ? 18.920 -4.140 -42.748 1.00 73.06 108 SER A C 1
ATOM 910 O O . SER A 1 108 ? 19.475 -4.689 -43.696 1.00 73.06 108 SER A O 1
ATOM 912 N N . THR A 1 109 ? 18.016 -3.178 -42.941 1.00 76.12 109 THR A N 1
ATOM 913 C CA . THR A 1 109 ? 17.635 -2.679 -44.272 1.00 76.12 109 THR A CA 1
ATOM 914 C C . THR A 1 109 ? 18.808 -2.003 -44.985 1.00 76.12 109 THR A C 1
ATOM 916 O O . THR A 1 109 ? 19.051 -2.291 -46.154 1.00 76.12 109 THR A O 1
ATOM 919 N N . ILE A 1 110 ? 19.585 -1.167 -44.284 1.00 71.25 110 ILE A N 1
ATOM 920 C CA . ILE A 1 110 ? 20.777 -0.499 -44.839 1.00 71.25 110 ILE A CA 1
ATOM 921 C C . ILE A 1 110 ? 21.834 -1.524 -45.270 1.00 71.25 110 ILE A C 1
ATOM 923 O O . ILE A 1 110 ? 22.421 -1.385 -46.342 1.00 71.25 110 ILE A O 1
ATOM 927 N N . THR A 1 111 ? 22.054 -2.574 -44.473 1.00 67.38 111 THR A N 1
ATOM 928 C CA . THR A 1 111 ? 23.000 -3.648 -44.827 1.00 67.38 111 THR A CA 1
ATOM 929 C C . THR A 1 111 ? 22.527 -4.488 -46.013 1.00 67.38 111 THR A C 1
ATOM 931 O O . THR A 1 111 ? 23.355 -4.907 -46.819 1.00 67.38 111 THR A O 1
ATOM 934 N N . ASN A 1 112 ? 21.217 -4.695 -46.164 1.00 70.50 112 ASN A N 1
ATOM 935 C CA . ASN A 1 112 ? 20.649 -5.496 -47.250 1.00 70.50 112 ASN A CA 1
ATOM 936 C C . ASN A 1 112 ? 20.494 -4.729 -48.577 1.00 70.50 112 ASN A C 1
ATOM 938 O O . ASN A 1 112 ? 20.536 -5.347 -49.638 1.00 70.50 112 ASN A O 1
ATOM 942 N N . MET A 1 113 ? 20.305 -3.405 -48.543 1.00 67.44 113 MET A N 1
ATOM 943 C CA . MET A 1 113 ? 20.026 -2.608 -49.747 1.00 67.44 113 MET A CA 1
ATOM 944 C C . MET A 1 113 ? 21.268 -2.238 -50.567 1.00 67.44 113 MET A C 1
ATOM 946 O O . MET A 1 113 ? 21.124 -1.950 -51.751 1.00 67.44 113 MET A O 1
ATOM 950 N N . ASN A 1 114 ? 22.476 -2.233 -49.990 1.00 59.88 114 ASN A N 1
ATOM 951 C CA . ASN A 1 114 ? 23.687 -1.896 -50.748 1.00 59.88 114 ASN A CA 1
ATOM 952 C C . ASN A 1 114 ? 24.970 -2.522 -50.157 1.00 59.88 114 ASN A C 1
ATOM 954 O O . ASN A 1 114 ? 25.697 -1.879 -49.396 1.00 59.88 114 ASN A O 1
ATOM 958 N N . PRO A 1 115 ? 25.326 -3.757 -50.557 1.00 59.34 115 PRO A N 1
ATOM 959 C CA . PRO A 1 115 ? 26.555 -4.412 -50.103 1.00 59.34 115 PRO A CA 1
ATOM 960 C C . PRO A 1 115 ? 27.840 -3.699 -50.561 1.00 59.34 115 PRO A C 1
ATOM 962 O O . PRO A 1 115 ? 28.880 -3.846 -49.927 1.00 59.34 115 PRO A O 1
ATOM 965 N N . GLN A 1 116 ? 27.786 -2.922 -51.653 1.00 60.19 116 GLN A N 1
ATOM 966 C CA . GLN A 1 116 ? 28.955 -2.241 -52.231 1.00 60.19 116 GLN A CA 1
ATOM 967 C C . GLN A 1 116 ? 29.213 -0.823 -51.694 1.00 60.19 116 GLN A C 1
ATOM 969 O O . GLN A 1 116 ? 30.268 -0.262 -51.976 1.00 60.19 116 GLN A O 1
ATOM 974 N N . SER A 1 117 ? 28.305 -0.236 -50.906 1.00 60.31 117 SER A N 1
ATOM 975 C CA . SER A 1 117 ? 28.474 1.127 -50.366 1.00 60.31 117 SER A CA 1
ATOM 976 C C . SER A 1 117 ? 28.966 1.165 -48.914 1.00 60.31 117 SER A C 1
ATOM 978 O O . SER A 1 117 ? 29.109 2.241 -48.336 1.00 60.31 117 SER A O 1
ATOM 980 N N . LEU A 1 118 ? 29.189 0.005 -48.294 1.00 66.06 118 LEU A N 1
ATOM 981 C CA . LEU A 1 118 ? 29.595 -0.106 -46.897 1.00 66.06 118 LEU A CA 1
ATOM 982 C C . LEU A 1 118 ? 31.114 -0.201 -46.789 1.00 66.06 118 LEU A C 1
ATOM 984 O O . LEU A 1 118 ? 31.712 -1.252 -47.011 1.00 66.06 118 LEU A O 1
ATOM 988 N N . SER A 1 119 ? 31.749 0.910 -46.417 1.00 74.69 119 SER A N 1
ATOM 989 C CA . SER A 1 119 ? 33.174 0.881 -46.093 1.00 74.69 119 SER A CA 1
ATOM 990 C C . SER A 1 119 ? 33.434 0.005 -44.852 1.00 74.69 119 SER A C 1
ATOM 992 O O . SER A 1 119 ? 32.586 -0.072 -43.955 1.00 74.69 119 SER A O 1
ATOM 994 N N . PRO A 1 120 ? 34.631 -0.595 -44.717 1.00 74.00 120 PRO A N 1
ATOM 995 C CA . PRO A 1 120 ? 35.007 -1.345 -43.516 1.00 74.00 120 PRO A CA 1
ATOM 996 C C . PRO A 1 120 ? 34.904 -0.529 -42.216 1.00 74.00 120 PRO A C 1
ATOM 998 O O . PRO A 1 120 ? 34.690 -1.092 -41.146 1.00 74.00 120 PRO A O 1
ATOM 1001 N N . ALA A 1 121 ? 35.049 0.799 -42.292 1.00 73.88 121 ALA A N 1
ATOM 1002 C CA . ALA A 1 121 ? 34.853 1.693 -41.154 1.00 73.88 121 ALA A CA 1
ATOM 1003 C C . ALA A 1 121 ? 33.372 1.787 -40.756 1.00 73.88 121 ALA A C 1
ATOM 1005 O O . ALA A 1 121 ? 33.051 1.614 -39.586 1.00 73.88 121 ALA A O 1
ATOM 1006 N N . MET A 1 122 ? 32.474 1.955 -41.731 1.00 71.12 122 MET A N 1
ATOM 1007 C CA . MET A 1 122 ? 31.027 1.983 -41.489 1.00 71.12 122 MET A CA 1
ATOM 1008 C C . MET A 1 122 ? 30.523 0.647 -40.937 1.00 71.12 122 MET A C 1
ATOM 1010 O O . MET A 1 122 ? 29.727 0.636 -40.005 1.00 71.12 122 MET A O 1
ATOM 1014 N N . ALA A 1 123 ? 31.032 -0.480 -41.444 1.00 69.94 123 ALA A N 1
ATOM 1015 C CA . ALA A 1 123 ? 30.696 -1.802 -40.918 1.00 69.94 123 ALA A CA 1
ATOM 1016 C C . ALA A 1 123 ? 31.087 -1.961 -39.436 1.00 69.94 123 ALA A C 1
ATOM 1018 O O . ALA A 1 123 ? 30.306 -2.497 -38.652 1.00 69.94 123 ALA A O 1
ATOM 1019 N N . ARG A 1 124 ? 32.259 -1.453 -39.026 1.00 74.12 124 ARG A N 1
ATOM 1020 C CA . ARG A 1 124 ? 32.684 -1.458 -37.614 1.00 74.12 124 ARG A CA 1
ATOM 1021 C C . ARG A 1 124 ? 31.778 -0.597 -36.738 1.00 74.12 124 ARG A C 1
ATOM 1023 O O . ARG A 1 124 ? 31.308 -1.083 -35.716 1.00 74.12 124 ARG A O 1
ATOM 1030 N N . THR A 1 125 ? 31.464 0.620 -37.176 1.00 76.81 125 THR A N 1
ATOM 1031 C CA . THR A 1 125 ? 30.554 1.517 -36.450 1.00 76.81 125 THR A CA 1
ATOM 1032 C C . THR A 1 125 ? 29.157 0.908 -36.294 1.00 76.81 125 THR A C 1
ATOM 1034 O O . THR A 1 125 ? 28.570 0.982 -35.221 1.00 76.81 125 THR A O 1
ATOM 1037 N N . LEU A 1 126 ? 28.632 0.232 -37.322 1.00 71.12 126 LEU A N 1
ATOM 1038 C CA . LEU A 1 126 ? 27.345 -0.470 -37.235 1.00 71.12 126 LEU A CA 1
ATOM 1039 C C . LEU A 1 126 ? 27.371 -1.610 -36.206 1.00 71.12 126 LEU A C 1
ATOM 1041 O O . LEU A 1 126 ? 26.398 -1.800 -35.479 1.00 71.12 126 LEU A O 1
ATOM 1045 N N . VAL A 1 127 ? 28.475 -2.359 -36.125 1.00 74.00 127 VAL A N 1
ATOM 1046 C CA . VAL A 1 127 ? 28.654 -3.431 -35.132 1.00 74.00 127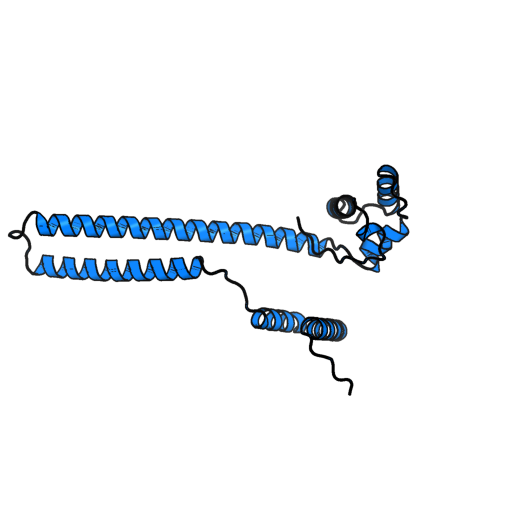 VAL A CA 1
ATOM 1047 C C . VAL A 1 127 ? 28.746 -2.867 -33.711 1.00 74.00 127 VAL A C 1
ATOM 1049 O O . VAL A 1 127 ? 28.158 -3.445 -32.796 1.00 74.00 127 VAL A O 1
ATOM 1052 N N . GLU A 1 128 ? 29.435 -1.741 -33.519 1.00 74.94 128 GLU A N 1
ATOM 1053 C CA . GLU A 1 128 ? 29.512 -1.041 -32.229 1.00 74.94 128 GLU A CA 1
ATOM 1054 C C . GLU A 1 128 ? 28.133 -0.542 -31.782 1.00 74.94 128 GLU A C 1
ATOM 1056 O O . GLU A 1 128 ? 27.690 -0.892 -30.688 1.00 74.94 128 GLU A O 1
ATOM 1061 N N . ILE A 1 129 ? 27.399 0.144 -32.666 1.00 74.38 129 ILE A N 1
ATOM 1062 C CA . ILE A 1 129 ? 26.025 0.605 -32.406 1.00 74.38 129 ILE A CA 1
ATOM 1063 C C . ILE A 1 129 ? 25.107 -0.578 -32.074 1.00 74.38 129 ILE A C 1
ATOM 1065 O O . ILE A 1 129 ? 24.330 -0.532 -31.120 1.00 74.38 129 ILE A O 1
ATOM 1069 N N . TYR A 1 130 ? 25.209 -1.680 -32.821 1.00 72.56 130 TYR A N 1
ATOM 1070 C CA . TYR A 1 130 ? 24.414 -2.879 -32.557 1.00 72.56 130 TYR A CA 1
ATOM 1071 C C . TYR A 1 130 ? 24.731 -3.499 -31.187 1.00 72.56 130 TYR A C 1
ATOM 1073 O O . TYR A 1 130 ? 23.829 -3.964 -30.482 1.00 72.56 130 TYR A O 1
ATOM 1081 N N . ARG A 1 131 ? 26.009 -3.504 -30.789 1.00 75.38 131 ARG A N 1
ATOM 1082 C CA . ARG A 1 131 ? 26.450 -4.008 -29.485 1.00 75.38 131 ARG A CA 1
ATOM 1083 C C . ARG A 1 131 ? 25.934 -3.133 -28.345 1.00 75.38 131 ARG A C 1
ATOM 1085 O O . ARG A 1 131 ? 25.415 -3.687 -27.376 1.00 75.38 131 ARG A O 1
ATOM 1092 N N . GLU A 1 132 ? 26.038 -1.812 -28.463 1.00 73.81 132 GLU A N 1
ATOM 1093 C CA . GLU A 1 132 ? 25.492 -0.874 -27.476 1.00 73.81 132 GLU A CA 1
ATOM 1094 C C . GLU A 1 132 ? 23.976 -1.038 -27.345 1.00 73.81 132 GLU A C 1
ATOM 1096 O O . GLU A 1 132 ? 23.472 -1.224 -26.240 1.00 73.81 132 GLU A O 1
ATOM 1101 N N . HIS A 1 133 ? 23.250 -1.125 -28.463 1.00 72.69 133 HIS A N 1
ATOM 1102 C CA . HIS A 1 133 ? 21.806 -1.366 -28.452 1.00 72.69 133 HIS A CA 1
ATOM 1103 C C . HIS A 1 133 ? 21.401 -2.650 -27.745 1.00 72.69 133 HIS A C 1
ATOM 1105 O O . HIS A 1 133 ? 20.443 -2.658 -26.968 1.00 72.69 133 HIS A O 1
ATOM 1111 N N . ARG A 1 134 ? 22.128 -3.742 -27.989 1.00 73.88 134 ARG A N 1
ATOM 1112 C CA . ARG A 1 134 ? 21.881 -5.000 -27.288 1.00 73.88 134 ARG A CA 1
ATOM 1113 C C . AR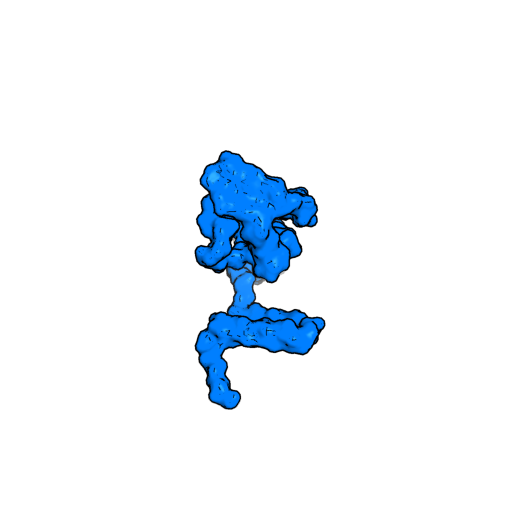G A 1 134 ? 22.068 -4.835 -25.775 1.00 73.88 134 ARG A C 1
ATOM 1115 O O . ARG A 1 134 ? 21.230 -5.309 -25.013 1.00 73.88 134 ARG A O 1
ATOM 1122 N N . GLN A 1 135 ? 23.129 -4.154 -25.344 1.00 74.88 135 GLN A N 1
ATOM 1123 C CA . GLN A 1 135 ? 23.388 -3.909 -23.922 1.00 74.88 135 GLN A CA 1
ATOM 1124 C C . GLN A 1 135 ? 22.312 -3.022 -23.281 1.00 74.88 135 GLN A C 1
ATOM 1126 O O . GLN A 1 135 ? 21.887 -3.294 -22.156 1.00 74.88 135 GLN A O 1
ATOM 1131 N N . THR A 1 136 ? 21.827 -2.004 -23.998 1.00 74.81 136 THR A N 1
ATOM 1132 C CA . THR A 1 136 ? 20.716 -1.156 -23.545 1.00 74.81 136 THR A CA 1
ATOM 1133 C C . THR A 1 136 ? 19.427 -1.962 -23.395 1.00 74.81 136 THR A C 1
ATOM 1135 O O . THR A 1 136 ? 18.770 -1.855 -22.363 1.00 74.81 136 THR A O 1
ATOM 1138 N N . LEU A 1 137 ? 19.096 -2.837 -24.352 1.00 72.56 137 LEU A N 1
ATOM 1139 C CA . LEU A 1 137 ? 17.931 -3.727 -24.253 1.00 72.56 137 LEU A CA 1
ATOM 1140 C C . LEU A 1 137 ? 18.013 -4.656 -23.032 1.00 72.56 137 LEU A C 1
ATOM 1142 O O . LEU A 1 137 ? 17.056 -4.750 -22.265 1.00 72.56 137 LEU A O 1
ATOM 1146 N N . GLU A 1 138 ? 19.168 -5.287 -22.804 1.00 74.62 138 GLU A N 1
ATOM 1147 C CA . GLU A 1 138 ? 19.405 -6.138 -21.628 1.00 74.62 138 GLU A CA 1
ATOM 1148 C C . GLU A 1 138 ? 19.307 -5.338 -20.308 1.00 74.62 138 GLU A C 1
ATOM 1150 O O . GLU A 1 138 ? 18.877 -5.854 -19.273 1.00 74.62 138 GLU A O 1
ATOM 1155 N N . ALA A 1 139 ? 19.695 -4.058 -20.303 1.00 74.00 139 ALA A N 1
ATOM 1156 C CA . ALA A 1 139 ? 19.496 -3.169 -19.158 1.00 74.00 139 ALA A CA 1
ATOM 1157 C C . ALA A 1 139 ? 18.010 -2.836 -18.930 1.00 74.00 139 ALA A C 1
ATOM 1159 O O . ALA A 1 139 ? 17.539 -2.954 -17.796 1.00 74.00 139 ALA A O 1
ATOM 1160 N N . CYS A 1 140 ? 17.265 -2.503 -19.987 1.00 72.25 140 CYS A N 1
ATOM 1161 C CA . CYS A 1 140 ? 15.828 -2.235 -19.918 1.00 72.25 140 CYS A CA 1
ATOM 1162 C C . CYS A 1 140 ? 15.044 -3.444 -19.391 1.00 72.25 140 CYS A C 1
ATOM 1164 O O . CYS A 1 140 ? 14.187 -3.286 -18.522 1.00 72.25 140 CYS A O 1
ATOM 1166 N N . GLU A 1 141 ? 15.361 -4.661 -19.841 1.00 73.06 141 GLU A N 1
ATOM 1167 C CA . GLU A 1 141 ? 14.701 -5.885 -19.363 1.00 73.06 141 GLU A CA 1
ATOM 1168 C C . GLU A 1 141 ? 14.990 -6.161 -17.882 1.00 73.06 141 GLU A C 1
ATOM 1170 O O . GLU A 1 141 ? 14.079 -6.498 -17.118 1.00 73.06 141 GLU A O 1
ATOM 1175 N N . ARG A 1 142 ? 16.234 -5.943 -17.435 1.00 74.88 142 ARG A N 1
ATOM 1176 C CA . ARG A 1 142 ? 16.592 -6.055 -16.011 1.00 74.88 142 ARG A CA 1
ATOM 1177 C C . ARG A 1 142 ? 15.852 -5.035 -15.149 1.00 74.88 142 ARG A C 1
ATOM 1179 O O . ARG A 1 142 ? 15.371 -5.398 -14.077 1.00 74.88 142 ARG A O 1
ATOM 1186 N N . LEU A 1 143 ? 15.755 -3.782 -15.593 1.00 75.31 143 LEU A N 1
ATOM 1187 C CA . LEU A 1 143 ? 15.035 -2.731 -14.867 1.00 75.31 143 LEU A CA 1
ATOM 1188 C C . LEU A 1 143 ? 13.531 -3.006 -14.822 1.00 75.31 143 LEU A C 1
ATOM 1190 O O . LEU A 1 143 ? 12.945 -2.954 -13.745 1.00 75.31 143 LEU A O 1
ATOM 1194 N N . THR A 1 144 ? 12.938 -3.410 -15.947 1.00 73.44 144 THR A N 1
ATOM 1195 C CA . THR A 1 144 ? 11.525 -3.814 -16.021 1.00 73.44 144 THR A CA 1
ATOM 1196 C C . THR A 1 144 ? 11.238 -4.951 -15.044 1.00 73.44 144 THR A C 1
ATOM 1198 O O . THR A 1 144 ? 10.264 -4.897 -14.298 1.00 73.44 144 THR A O 1
ATOM 1201 N N . THR A 1 145 ? 12.121 -5.953 -14.979 1.00 73.31 145 THR A N 1
ATOM 1202 C CA . THR A 1 145 ? 11.990 -7.078 -14.043 1.00 73.31 145 THR A CA 1
ATOM 1203 C C . THR A 1 145 ? 12.050 -6.612 -12.588 1.00 73.31 145 THR A C 1
ATOM 1205 O O . THR A 1 145 ? 11.220 -7.027 -11.786 1.00 73.31 145 THR A O 1
ATOM 1208 N N . LYS A 1 146 ? 12.987 -5.721 -12.239 1.00 74.06 146 LYS A N 1
ATOM 1209 C CA . LYS A 1 146 ? 13.092 -5.153 -10.883 1.00 74.06 146 LYS A CA 1
ATOM 1210 C C . LYS A 1 146 ? 11.870 -4.318 -10.494 1.00 74.06 146 LYS A C 1
ATOM 1212 O O . LYS A 1 146 ? 11.432 -4.408 -9.356 1.00 74.06 146 LYS A O 1
ATOM 1217 N N . LEU A 1 147 ? 11.321 -3.537 -11.423 1.00 69.94 147 LEU A N 1
ATOM 1218 C CA . LEU A 1 147 ? 10.117 -2.728 -11.200 1.00 69.94 147 LEU A CA 1
ATOM 1219 C C . LEU A 1 147 ? 8.850 -3.589 -11.091 1.00 69.94 147 LEU A C 1
ATOM 1221 O O . LEU A 1 147 ? 7.949 -3.265 -10.323 1.00 69.94 147 LEU A O 1
ATOM 1225 N N . SER A 1 148 ? 8.808 -4.704 -11.827 1.00 67.38 148 SER A N 1
ATOM 1226 C CA . SER A 1 148 ? 7.701 -5.670 -11.806 1.00 67.38 148 SER A CA 1
ATOM 1227 C C . SER A 1 148 ? 7.723 -6.577 -10.574 1.00 67.38 148 SER A C 1
ATOM 1229 O O . SER A 1 148 ? 6.699 -7.153 -10.199 1.00 67.38 148 SER A O 1
ATOM 1231 N N . GLN A 1 149 ? 8.882 -6.740 -9.933 1.00 70.19 149 GLN A N 1
ATOM 1232 C CA . GLN A 1 149 ? 8.962 -7.418 -8.647 1.00 70.19 149 GLN A CA 1
ATOM 1233 C C . GLN A 1 149 ? 8.246 -6.565 -7.600 1.00 70.19 149 GLN A C 1
ATOM 1235 O O . GLN A 1 149 ? 8.552 -5.389 -7.407 1.00 70.19 149 GLN A O 1
ATOM 1240 N N . ARG A 1 150 ? 7.289 -7.168 -6.885 1.00 56.84 150 ARG A N 1
ATOM 1241 C CA . ARG A 1 150 ? 6.738 -6.547 -5.681 1.00 56.84 150 ARG A CA 1
ATOM 1242 C C . ARG A 1 150 ? 7.906 -6.295 -4.736 1.00 56.84 150 ARG A C 1
ATOM 1244 O O . ARG A 1 150 ? 8.532 -7.247 -4.276 1.00 56.84 150 ARG A O 1
ATOM 1251 N N . THR A 1 151 ? 8.178 -5.029 -4.442 1.00 60.38 151 THR A N 1
ATOM 1252 C CA . THR A 1 151 ? 9.056 -4.594 -3.354 1.00 60.38 151 THR A CA 1
ATOM 1253 C C . THR A 1 151 ? 8.389 -4.950 -2.027 1.00 60.38 151 THR A C 1
ATOM 1255 O O . THR A 1 151 ? 7.877 -4.097 -1.310 1.00 60.38 151 THR A O 1
ATOM 1258 N N . GLY A 1 152 ? 8.289 -6.246 -1.751 1.00 56.44 152 GLY A N 1
ATOM 1259 C CA . GLY A 1 152 ? 7.893 -6.766 -0.461 1.00 56.44 152 GLY A CA 1
ATOM 1260 C C . GLY A 1 152 ? 9.127 -6.777 0.416 1.00 56.44 152 GLY A C 1
ATOM 1261 O O . GLY A 1 152 ? 10.075 -7.503 0.131 1.00 56.44 152 GLY A O 1
ATOM 1262 N N . MET A 1 153 ? 9.112 -5.972 1.472 1.00 65.81 153 MET A N 1
ATOM 1263 C CA . MET A 1 153 ? 10.055 -6.142 2.567 1.00 65.81 153 MET A CA 1
ATOM 1264 C C . MET A 1 153 ? 9.877 -7.559 3.122 1.00 65.81 153 MET A C 1
ATOM 1266 O O . MET A 1 153 ? 8.747 -8.000 3.364 1.00 65.81 153 MET A O 1
ATOM 1270 N N . THR A 1 154 ? 10.967 -8.303 3.290 1.00 71.19 154 THR A N 1
ATOM 1271 C CA . THR A 1 154 ? 10.881 -9.619 3.927 1.00 71.19 154 THR A CA 1
ATOM 1272 C C . THR A 1 154 ? 10.404 -9.456 5.371 1.00 71.19 154 THR A C 1
ATOM 1274 O O . THR A 1 154 ? 10.600 -8.414 6.002 1.00 71.19 154 THR A O 1
ATOM 1277 N N . ARG A 1 155 ? 9.774 -10.497 5.927 1.00 61.69 155 ARG A N 1
ATOM 1278 C CA . ARG A 1 155 ? 9.281 -10.477 7.315 1.00 61.69 155 ARG A CA 1
ATOM 1279 C C . ARG A 1 155 ? 10.379 -10.063 8.308 1.00 61.69 155 ARG A C 1
ATOM 1281 O O . ARG A 1 155 ? 10.105 -9.301 9.228 1.00 61.69 155 ARG A O 1
ATOM 1288 N N . ASP A 1 156 ? 11.610 -10.516 8.087 1.00 68.62 156 ASP A N 1
ATOM 1289 C CA . ASP A 1 156 ? 12.768 -10.194 8.925 1.00 68.62 156 ASP A CA 1
ATOM 1290 C C . ASP A 1 156 ? 13.223 -8.739 8.795 1.00 68.62 156 ASP A C 1
ATOM 1292 O O . ASP A 1 156 ? 13.548 -8.106 9.800 1.00 68.62 156 ASP A O 1
ATOM 1296 N N . GLU A 1 157 ? 13.240 -8.187 7.581 1.00 68.62 157 GLU A N 1
ATOM 1297 C CA . GLU A 1 157 ? 13.558 -6.771 7.357 1.00 68.62 157 GLU A CA 1
ATOM 1298 C C . GLU A 1 157 ? 12.525 -5.866 8.034 1.00 68.62 157 GLU A C 1
ATOM 1300 O O . GLU A 1 157 ? 12.895 -4.900 8.702 1.00 68.62 157 GLU A O 1
ATOM 1305 N N . PHE A 1 158 ? 11.247 -6.244 7.967 1.00 73.69 158 PHE A N 1
ATOM 1306 C CA . PHE A 1 158 ? 10.168 -5.534 8.647 1.00 73.69 158 PHE A CA 1
ATOM 1307 C C . PHE A 1 158 ? 10.330 -5.573 10.169 1.00 73.69 158 PHE A C 1
ATOM 1309 O O . PHE A 1 158 ? 10.266 -4.536 10.828 1.00 73.69 158 PHE A O 1
ATOM 1316 N N . ILE A 1 159 ? 10.618 -6.746 10.744 1.00 72.88 159 ILE A N 1
ATOM 1317 C CA . ILE A 1 159 ? 10.852 -6.888 12.190 1.00 72.88 159 ILE A CA 1
ATOM 1318 C C . ILE A 1 159 ? 12.064 -6.064 12.638 1.00 72.88 159 ILE A C 1
ATOM 1320 O O . ILE A 1 159 ? 12.000 -5.403 13.675 1.00 72.88 159 ILE A O 1
ATOM 1324 N N . LYS A 1 160 ? 13.161 -6.065 11.872 1.00 73.62 160 LYS A N 1
ATOM 1325 C CA . LYS A 1 160 ? 14.349 -5.251 12.176 1.00 73.62 160 LYS A CA 1
ATOM 1326 C C . LYS A 1 160 ? 14.027 -3.760 12.162 1.00 73.62 160 LYS A C 1
ATOM 1328 O O . LYS A 1 160 ? 14.441 -3.055 13.078 1.00 73.62 160 LYS A O 1
ATOM 1333 N N . MET A 1 161 ? 13.260 -3.302 11.176 1.00 71.75 161 MET A N 1
ATOM 1334 C CA . MET A 1 161 ? 12.834 -1.907 11.074 1.00 71.75 161 MET A CA 1
ATOM 1335 C C . MET A 1 161 ? 11.948 -1.498 12.258 1.00 71.75 161 MET A C 1
ATOM 1337 O O . MET A 1 161 ? 12.210 -0.483 12.899 1.00 71.75 161 MET A O 1
ATOM 1341 N N . VAL A 1 162 ? 10.964 -2.326 12.618 1.00 75.62 162 VAL A N 1
ATOM 1342 C CA . VAL A 1 162 ? 10.104 -2.097 13.791 1.00 75.62 162 VAL A CA 1
ATOM 1343 C C . VAL A 1 162 ? 10.932 -2.036 15.079 1.00 75.62 162 VAL A C 1
ATOM 1345 O O . VAL A 1 162 ? 10.739 -1.138 15.895 1.00 75.62 162 VAL A O 1
ATOM 1348 N N . CYS A 1 163 ? 11.887 -2.952 15.259 1.00 72.50 163 CYS A N 1
ATOM 1349 C CA . CYS A 1 163 ? 12.782 -2.957 16.418 1.00 72.50 163 CYS A CA 1
ATOM 1350 C C . CYS A 1 163 ? 13.720 -1.742 16.464 1.00 72.50 163 CYS A C 1
ATOM 1352 O O . CYS A 1 163 ? 14.061 -1.298 17.559 1.00 72.50 163 CYS A O 1
ATOM 1354 N N . TYR A 1 164 ? 14.143 -1.220 15.310 1.00 72.19 164 TYR A N 1
ATOM 1355 C CA . TYR A 1 164 ? 14.965 -0.015 15.214 1.00 72.19 164 TYR A CA 1
ATOM 1356 C C . TYR A 1 164 ? 14.179 1.227 15.642 1.00 72.19 164 TYR A C 1
ATOM 1358 O O . TYR A 1 164 ? 14.611 1.928 16.550 1.00 72.19 164 TYR A O 1
ATOM 1366 N N . ILE A 1 165 ? 12.981 1.431 15.086 1.00 70.38 165 ILE A N 1
ATOM 1367 C CA . ILE A 1 165 ? 12.092 2.550 15.452 1.00 70.38 165 ILE A CA 1
ATOM 1368 C C . ILE A 1 165 ? 11.730 2.491 16.944 1.00 70.38 165 ILE A C 1
ATOM 1370 O O . ILE A 1 165 ? 11.676 3.503 17.638 1.00 70.38 165 ILE A O 1
ATOM 1374 N N . ALA A 1 166 ? 11.544 1.285 17.481 1.00 74.12 166 ALA A N 1
ATOM 1375 C CA . ALA A 1 166 ? 11.234 1.092 18.890 1.00 74.12 166 ALA A CA 1
ATOM 1376 C C . ALA A 1 166 ? 12.357 1.515 19.852 1.00 74.12 166 ALA A C 1
ATOM 1378 O O . ALA A 1 166 ? 12.111 1.596 21.056 1.00 74.12 166 ALA A O 1
ATOM 1379 N N . GLN A 1 167 ? 13.584 1.771 19.381 1.00 74.50 167 GLN A N 1
ATOM 1380 C CA . GLN A 1 167 ? 14.673 2.243 20.245 1.00 74.50 167 GLN A CA 1
ATOM 1381 C C . GLN A 1 167 ? 14.378 3.613 20.863 1.00 74.50 167 GLN A C 1
ATOM 1383 O O . GLN A 1 167 ? 14.820 3.864 21.987 1.00 74.50 167 GLN A O 1
ATOM 1388 N N . ASP A 1 168 ? 13.565 4.428 20.192 1.00 72.62 168 ASP A N 1
ATOM 1389 C CA . ASP A 1 168 ? 13.174 5.762 20.654 1.00 72.62 168 ASP A CA 1
ATOM 1390 C C . ASP A 1 168 ? 12.022 5.727 21.669 1.00 72.62 168 ASP A C 1
ATOM 1392 O O . ASP A 1 168 ? 11.717 6.722 22.325 1.00 72.62 168 ASP A O 1
ATOM 1396 N N . PHE A 1 169 ? 11.383 4.569 21.857 1.00 72.75 169 PHE A N 1
ATOM 1397 C CA . PHE A 1 169 ? 10.257 4.444 22.779 1.00 72.75 169 PHE A CA 1
ATOM 1398 C C . PHE A 1 169 ? 10.726 4.380 24.231 1.00 72.75 169 PHE A C 1
ATOM 1400 O O . PHE A 1 169 ? 11.842 3.948 24.544 1.00 72.75 169 PHE A O 1
ATOM 1407 N N . CYS A 1 170 ? 9.845 4.742 25.163 1.00 69.38 170 CYS A N 1
ATOM 1408 C CA . CYS A 1 170 ? 10.121 4.543 26.579 1.00 69.38 170 CYS A CA 1
ATOM 1409 C C . CYS A 1 170 ? 10.289 3.041 26.897 1.00 69.38 170 CYS A C 1
ATOM 1411 O O . CYS A 1 170 ? 9.836 2.158 26.159 1.00 69.38 170 CYS A O 1
ATOM 1413 N N . LYS A 1 171 ? 10.974 2.728 28.003 1.00 68.00 171 LYS A N 1
ATOM 1414 C CA . LYS A 1 171 ? 11.320 1.344 28.370 1.00 68.00 171 LYS A CA 1
ATOM 1415 C C . LYS A 1 171 ? 10.084 0.442 28.490 1.00 68.00 171 LYS A C 1
ATOM 1417 O O . LYS A 1 171 ? 10.141 -0.727 28.116 1.00 68.00 171 LYS A O 1
ATOM 1422 N N . GLU A 1 172 ? 8.970 0.985 28.972 1.00 68.75 172 GLU A N 1
ATOM 1423 C CA . GLU A 1 172 ? 7.715 0.248 29.139 1.00 68.75 172 GLU A CA 1
ATOM 1424 C C . GLU A 1 172 ? 7.081 -0.136 27.798 1.00 68.75 172 GLU A C 1
ATOM 1426 O O . GLU A 1 172 ? 6.660 -1.281 27.620 1.00 68.75 172 GLU A O 1
ATOM 1431 N N . ASP A 1 173 ? 7.066 0.775 26.825 1.00 68.38 173 ASP A N 1
ATOM 1432 C CA . ASP A 1 173 ? 6.462 0.518 25.516 1.00 68.38 173 ASP A CA 1
ATOM 1433 C C . ASP A 1 173 ? 7.333 -0.389 24.640 1.00 68.38 173 ASP A C 1
ATOM 1435 O O . ASP A 1 173 ? 6.802 -1.243 23.926 1.00 68.38 173 ASP A O 1
ATOM 1439 N N . ARG A 1 174 ? 8.665 -0.332 24.795 1.00 71.50 174 ARG A N 1
ATOM 1440 C CA . ARG A 1 174 ? 9.582 -1.328 24.209 1.00 71.50 174 ARG A CA 1
ATOM 1441 C C . ARG A 1 174 ? 9.280 -2.746 24.681 1.00 71.50 174 ARG A C 1
ATOM 1443 O O . ARG A 1 174 ? 9.236 -3.669 23.869 1.00 71.50 174 ARG A O 1
ATOM 1450 N N . ILE A 1 175 ? 9.052 -2.923 25.983 1.00 74.31 175 ILE A N 1
ATOM 1451 C CA . ILE A 1 175 ? 8.744 -4.236 26.568 1.00 74.31 175 ILE A CA 1
ATOM 1452 C C . ILE A 1 175 ? 7.394 -4.751 26.050 1.00 74.31 175 ILE A C 1
ATOM 1454 O O . ILE A 1 175 ? 7.285 -5.926 25.685 1.00 74.31 175 ILE A O 1
ATOM 1458 N N . LYS A 1 176 ? 6.373 -3.885 25.962 1.00 74.50 176 LYS A N 1
ATOM 1459 C CA . LYS A 1 176 ? 5.063 -4.250 25.392 1.00 74.50 176 LYS A CA 1
ATOM 1460 C C . LYS A 1 176 ? 5.187 -4.681 23.929 1.00 74.50 176 LYS A C 1
ATOM 1462 O O . LYS A 1 176 ? 4.644 -5.723 23.561 1.00 74.50 176 LYS A O 1
ATOM 1467 N N . LEU A 1 177 ? 5.929 -3.922 23.121 1.00 77.88 177 LEU A N 1
ATOM 1468 C CA . LEU A 1 177 ? 6.145 -4.223 21.707 1.00 77.88 177 LEU A CA 1
ATOM 1469 C C . LEU A 1 177 ? 6.899 -5.544 21.514 1.00 77.88 177 LEU A C 1
ATOM 1471 O O . LEU A 1 177 ? 6.452 -6.388 20.741 1.00 77.88 177 LEU A O 1
ATOM 1475 N N . GLN A 1 178 ? 7.987 -5.773 22.257 1.00 77.12 178 GLN A N 1
ATOM 1476 C CA . GLN A 1 178 ? 8.737 -7.033 22.203 1.00 77.12 178 GLN A CA 1
ATOM 1477 C C . GLN A 1 178 ? 7.877 -8.239 22.582 1.00 77.12 178 GLN A C 1
ATOM 1479 O O . GLN A 1 178 ? 7.953 -9.282 21.932 1.00 77.12 178 GLN A O 1
ATOM 1484 N N . LYS A 1 179 ? 7.040 -8.108 23.617 1.00 78.62 179 LYS A N 1
ATOM 1485 C CA . LYS A 1 179 ? 6.131 -9.179 24.032 1.00 78.62 179 LYS A CA 1
ATOM 1486 C C . LYS A 1 179 ? 5.118 -9.503 22.931 1.00 78.62 179 LYS A C 1
ATOM 1488 O O . LYS A 1 179 ? 4.935 -10.671 22.603 1.00 78.62 179 LYS A O 1
ATOM 1493 N N . LYS A 1 180 ? 4.532 -8.474 22.312 1.00 76.75 180 LYS A N 1
ATOM 1494 C CA . LYS A 1 180 ? 3.582 -8.623 21.200 1.00 76.75 180 LYS A CA 1
ATOM 1495 C C . LYS A 1 180 ? 4.236 -9.242 19.960 1.00 76.75 180 LYS A C 1
ATOM 1497 O O . LYS A 1 180 ? 3.649 -10.119 19.337 1.00 76.75 180 LYS A O 1
ATOM 1502 N N . LEU A 1 181 ? 5.461 -8.827 19.629 1.00 75.75 181 LEU A N 1
ATOM 1503 C CA . LEU A 1 181 ? 6.252 -9.398 18.535 1.00 75.75 181 LEU A CA 1
ATOM 1504 C C . LEU A 1 181 ? 6.533 -10.885 18.764 1.00 75.75 181 LEU A C 1
ATOM 1506 O O . LEU A 1 181 ? 6.292 -11.682 17.864 1.00 75.75 181 LEU A O 1
ATOM 1510 N N . LYS A 1 182 ? 6.962 -11.277 19.971 1.00 77.75 182 LYS A N 1
ATOM 1511 C CA . LYS A 1 182 ? 7.185 -12.691 20.324 1.00 77.75 182 LYS A CA 1
ATOM 1512 C C . LYS A 1 182 ? 5.910 -13.529 20.221 1.00 77.75 182 LYS A C 1
ATOM 1514 O O . LYS A 1 182 ? 5.943 -14.618 19.657 1.00 77.75 182 LYS A O 1
ATOM 1519 N N . GLU A 1 183 ? 4.782 -13.000 20.700 1.00 79.06 183 GLU A N 1
ATOM 1520 C CA . GLU A 1 183 ? 3.467 -13.642 20.566 1.00 79.06 183 GLU A CA 1
ATOM 1521 C C . GLU A 1 183 ? 3.082 -13.857 19.089 1.00 79.06 183 GLU A C 1
ATOM 1523 O O . GLU A 1 183 ? 2.646 -14.945 18.720 1.00 79.06 183 GLU A O 1
ATOM 1528 N N . LEU A 1 184 ? 3.296 -12.855 18.228 1.00 68.75 184 LEU A N 1
ATOM 1529 C CA . LEU A 1 184 ? 3.008 -12.922 16.786 1.00 68.75 184 LEU A CA 1
ATOM 1530 C C . LEU A 1 184 ? 3.986 -13.811 16.000 1.00 68.75 184 LEU A C 1
ATOM 1532 O O . LEU A 1 184 ? 3.646 -14.324 14.932 1.00 68.75 184 LEU A O 1
ATOM 1536 N N . LEU A 1 185 ? 5.209 -13.982 16.501 1.00 70.88 185 LEU A N 1
ATOM 1537 C CA . LEU A 1 185 ? 6.232 -14.844 15.907 1.00 70.88 185 LEU A CA 1
ATOM 1538 C C . LEU A 1 185 ? 6.104 -16.308 16.347 1.00 70.88 185 LEU A C 1
ATOM 1540 O O . LEU A 1 185 ? 6.785 -17.165 15.793 1.00 70.88 185 LEU A O 1
ATOM 1544 N N . GLY A 1 186 ? 5.203 -16.616 17.286 1.00 61.75 186 GLY A N 1
ATOM 1545 C CA . GLY A 1 186 ? 4.983 -17.981 17.767 1.00 61.75 186 GLY A CA 1
ATOM 1546 C C . GLY A 1 186 ? 6.114 -18.513 18.650 1.00 61.75 186 GLY A C 1
ATOM 1547 O O . GLY A 1 186 ? 6.115 -19.696 18.997 1.00 61.75 186 GLY A O 1
ATOM 1548 N N . GLU A 1 187 ? 7.058 -17.660 19.057 1.00 55.94 187 GLU A N 1
ATOM 1549 C CA . GLU A 1 187 ? 8.060 -18.017 20.051 1.00 55.94 187 GLU A CA 1
ATOM 1550 C C . GLU A 1 187 ? 7.357 -18.129 21.403 1.00 55.94 187 GLU A C 1
ATOM 1552 O O . GLU A 1 187 ? 7.021 -17.130 22.046 1.00 55.94 187 GLU A O 1
ATOM 1557 N N . LYS A 1 188 ? 7.102 -19.368 21.843 1.00 42.28 188 LYS A N 1
ATOM 1558 C CA . LYS A 1 188 ? 6.712 -19.631 23.229 1.00 42.28 188 LYS A CA 1
ATOM 1559 C C . LYS A 1 188 ? 7.753 -18.955 24.115 1.00 42.28 188 LYS A C 1
ATOM 1561 O O . LYS A 1 188 ? 8.898 -19.395 24.157 1.00 42.28 188 LYS A O 1
ATOM 1566 N N . VAL A 1 189 ? 7.351 -17.896 24.816 1.00 45.81 189 VAL A N 1
ATOM 1567 C CA . VAL A 1 189 ? 8.153 -17.305 25.886 1.00 45.81 189 VAL A CA 1
ATOM 1568 C C . VAL A 1 189 ? 8.349 -18.412 26.915 1.00 45.81 189 VAL A C 1
ATOM 1570 O O . VAL A 1 189 ? 7.445 -18.711 27.698 1.00 45.81 189 VAL A O 1
ATOM 1573 N N . ALA A 1 190 ? 9.498 -19.084 26.847 1.00 40.47 190 ALA A N 1
ATOM 1574 C CA . ALA A 1 190 ? 9.932 -20.000 27.880 1.00 40.47 190 ALA A CA 1
ATOM 1575 C C . ALA A 1 190 ? 9.998 -19.178 29.168 1.00 40.47 190 ALA A C 1
ATOM 1577 O O . ALA A 1 190 ? 10.716 -18.181 29.247 1.00 40.47 190 ALA A O 1
ATOM 1578 N N . LYS A 1 191 ? 9.143 -19.537 30.125 1.00 36.59 191 LYS A N 1
ATOM 1579 C CA . LYS A 1 191 ? 9.178 -18.970 31.467 1.00 36.59 191 LYS A CA 1
ATOM 1580 C C . LYS A 1 191 ? 10.460 -19.473 32.126 1.00 36.59 191 LYS A C 1
ATOM 1582 O O . LYS A 1 191 ? 10.578 -20.679 32.335 1.00 36.59 191 LYS A O 1
ATOM 1587 N N . SER A 1 192 ? 11.371 -18.553 32.417 1.00 33.47 192 SER A N 1
ATOM 1588 C CA . SER A 1 192 ? 12.391 -18.717 33.454 1.00 33.47 192 SER A CA 1
ATOM 1589 C C . SER A 1 192 ? 11.900 -18.027 34.716 1.00 33.47 192 SER A C 1
ATOM 1591 O O . SER A 1 192 ? 11.326 -16.921 34.571 1.00 33.47 192 SER A O 1
#

Secondary structure (DSSP, 8-state):
--------TT-TTTT-TTHHHHHHHHHHTTT-S-HHHHHHHHHHTT----HHHHHIIIIIS-SS-HHHHHHHHHHHHHHHHHHHHHHHHHHHHHHHHHHHHHHHHHHHHHHHH-TTS--HHHHHHHHHHHHHHHHHHHHHHHHHHHHHS-----HHHHHHHHHHHGGGS-HHHHHHHHHHHHHHHT------

Sequence (192 aa):
MKTVKTFEPRCKVCTSPYRDVYEKLYLESEGKISWRELERRAKSFGEQISWKAFQRHFEERKHFSIELAKLEEEEDEIKEIIEKEKKEAIDILAEIKNNLQGLKSLLSTITNMNPQSLSPAMARTLVEIYREHRQTLEACERLTTKLSQRTGMTRDEFIKMVCYIAQDFCKEDRIKLQKKLKELLGEKVAKS

pLDDT: mean 76.5, std 12.32, range [33.47, 96.94]

Foldseek 3Di:
DDAQQQQDPPQLLSPDPCVVVLLVVCLVCVNPDQLVNSCVVCVVVVHRQHSVSVCCCCPVVNSDDNVRRVVVVVVVVVVVVLVVVLVVLLVVLVVLLVVLVVVVVVLVCVCVVDVPPQDPVNVVVSVVSNVVSVVSNVVSVVVNVVSPDPPDDPPVNVVVVVLVVCVPPDPVVNVVVVVVVCVVVVPDPPDD

Radius of gyration: 29.9 Å; chains: 1; bounding box: 67×36×86 Å